Protein AF-A0AAE0AL94-F1 (afdb_monomer)

Sequence (201 aa):
MSSEVGEKRGKQMEAETNSEKRKRGTHVKFLFKGKECGGAEGGVDKIDVEDSSTTDECEVVFQEGLALKHMMTFVNMVKEISKLQVNASGSIMDNLLKCFPELESHGFDIKDVRNRLLDLQTMKKNQDHLQRKLEKVKCEIKMRTHEGTEINAELIDAIEEIKVLEEKKARLISMNEENDSEIAKLKSSDTLSEHIQNVEQ

InterPro domains:
  IPR007930 Protein of unknown function DUF724 [PF05266] (57-201)

Secondary structure (DSSP, 8-state):
----------------------------------------------------SHHHHHHHHHHHHHHHHHHHHHHHHHHHHHH--TTS-HHHHHHHHTTHHHHHHTT---HHHHHHHHHHHHHHHHHHHHHHHHHHHHHHHHHHHHHHHHHHHHHHHHHHHHHHHHHHHHHHHHHHHHHHHHHHHHHHH-THHHHHHTT--

Mean predicted aligned error: 17.21 Å

Foldseek 3Di:
DDDDDDDDDDDDDDDPPDDDDDDDDDPPDPDPDDDDDDDDDDDDDDPPPPPPDPVPVVVVVVVVVVVVVLVVVVVVLLVCLVPDALCDDPVVLVVSVVCVVVSVVVPDDCPVVNVSSVVSVVSNVVVVVVVVVVVVVVVVVVVVVVVVVVVVVVVVVVVVVVVVVVVVVVVVVVVVVVVVVVVVVVVVVVCVVVVVVVVVD

Solvent-accessible surface area (backbone atoms only — not comparable to full-atom values): 12604 Å² total; per-residue (Å²): 135,89,84,85,85,87,84,87,82,79,85,82,80,81,82,83,80,82,82,82,84,79,74,83,82,75,82,81,75,86,74,83,78,82,77,87,77,84,85,82,87,84,84,91,74,88,72,84,72,78,90,73,68,80,75,57,61,59,52,50,54,50,53,51,51,50,52,50,51,53,53,52,51,50,55,51,49,54,52,51,59,73,69,58,55,54,86,54,61,66,68,59,56,56,56,56,60,66,54,47,65,64,43,45,76,73,72,48,88,48,65,69,63,49,50,54,51,52,50,37,53,50,52,30,54,50,50,57,50,50,52,54,52,50,54,51,50,54,51,50,51,54,52,51,53,51,54,51,53,51,54,50,49,54,50,52,53,52,52,54,51,50,51,55,50,51,55,52,50,55,51,53,51,54,54,48,55,50,48,53,52,50,52,51,52,52,61,68,66,51,54,59,60,62,55,55,63,68,72,77,116

Radius of gyration: 51.84 Å; Cα contacts (8 Å, |Δi|>4): 27; chains: 1; bounding box: 132×49×140 Å

Structure (mmCIF, N/CA/C/O backbone):
data_AF-A0AAE0AL94-F1
#
_entry.id   AF-A0AAE0AL94-F1
#
loop_
_atom_site.group_PDB
_atom_site.id
_atom_site.type_symbol
_atom_site.label_atom_id
_atom_site.label_alt_id
_atom_site.label_comp_id
_atom_site.label_asym_id
_atom_site.label_entity_id
_atom_site.label_seq_id
_atom_site.pdbx_PDB_ins_code
_atom_site.Cartn_x
_atom_site.Cartn_y
_atom_site.Cartn_z
_atom_site.occupancy
_atom_site.B_iso_or_equiv
_atom_site.auth_seq_id
_atom_site.auth_comp_id
_atom_site.auth_asym_id
_atom_site.auth_atom_id
_atom_site.pdbx_PDB_model_num
ATOM 1 N N . MET A 1 1 ? 22.524 31.195 51.482 1.00 44.84 1 MET A N 1
ATOM 2 C CA . MET A 1 1 ? 23.001 29.946 50.860 1.00 44.84 1 MET A CA 1
ATOM 3 C C . MET A 1 1 ? 22.872 30.128 49.366 1.00 44.84 1 MET A C 1
ATOM 5 O O . MET A 1 1 ? 21.776 30.374 48.882 1.00 44.84 1 MET A O 1
ATOM 9 N N . SER A 1 2 ? 24.024 30.176 48.711 1.00 43.62 2 SER A N 1
ATOM 10 C CA . SER A 1 2 ? 24.210 30.302 47.268 1.00 43.62 2 SER A CA 1
ATOM 11 C C . SER A 1 2 ? 23.871 28.994 46.543 1.00 43.62 2 SER A C 1
ATOM 13 O O . SER A 1 2 ? 23.813 27.957 47.204 1.00 43.62 2 SER A O 1
ATOM 15 N N . SER A 1 3 ? 23.685 29.097 45.218 1.00 45.09 3 SER A N 1
ATOM 16 C CA . SER A 1 3 ? 23.955 28.112 44.140 1.00 45.09 3 SER A CA 1
ATOM 17 C C . SER A 1 3 ? 22.829 28.168 43.096 1.00 45.09 3 SER A C 1
ATOM 19 O O . SER A 1 3 ? 21.712 27.734 43.346 1.00 45.09 3 SER A O 1
ATOM 21 N N . GLU A 1 4 ? 22.995 28.984 42.053 1.00 41.09 4 GLU A N 1
ATOM 22 C CA . GLU A 1 4 ? 23.532 28.614 40.723 1.00 41.09 4 GLU A CA 1
ATOM 23 C C . GLU A 1 4 ? 22.543 27.802 39.867 1.00 41.09 4 GLU A C 1
ATOM 25 O O . GLU A 1 4 ? 22.513 26.574 39.875 1.00 41.09 4 GLU A O 1
ATOM 30 N N . VAL A 1 5 ? 21.749 28.533 39.076 1.00 41.19 5 VAL A N 1
ATOM 31 C CA . VAL A 1 5 ? 20.980 28.013 37.940 1.00 41.19 5 VAL A CA 1
ATOM 32 C C . VAL A 1 5 ? 21.900 28.016 36.720 1.00 41.19 5 VAL A C 1
ATOM 34 O O . VAL A 1 5 ? 22.237 29.066 36.177 1.00 41.19 5 VAL A O 1
ATOM 37 N N . GLY A 1 6 ? 22.344 26.827 36.315 1.00 38.09 6 GLY A N 1
ATOM 38 C CA . GLY A 1 6 ? 23.128 26.616 35.103 1.00 38.09 6 GLY A CA 1
ATOM 39 C C . GLY A 1 6 ? 22.235 26.554 33.866 1.00 38.09 6 GLY A C 1
ATOM 40 O O . GLY A 1 6 ? 21.688 25.503 33.541 1.00 38.09 6 GLY A O 1
ATOM 41 N N . GLU A 1 7 ? 22.126 27.667 33.147 1.00 37.50 7 GLU A N 1
ATOM 42 C CA . GLU A 1 7 ? 21.507 27.741 31.826 1.00 37.50 7 GLU A CA 1
ATOM 43 C C . GLU A 1 7 ? 22.591 27.585 30.744 1.00 37.50 7 GLU A C 1
ATOM 45 O O . GLU A 1 7 ? 23.474 28.425 30.584 1.00 37.50 7 GLU A O 1
ATOM 50 N N . LYS A 1 8 ? 22.567 26.465 30.010 1.00 50.94 8 LYS A N 1
ATOM 51 C CA . LYS A 1 8 ? 23.412 26.228 28.827 1.00 50.94 8 LYS A CA 1
ATOM 52 C C . LYS A 1 8 ? 22.531 25.927 27.616 1.00 50.94 8 LYS A C 1
ATOM 54 O O . LYS A 1 8 ? 22.138 24.785 27.398 1.00 50.94 8 LYS A O 1
ATOM 59 N N . ARG A 1 9 ? 22.262 26.956 26.812 1.00 42.06 9 ARG A N 1
ATOM 60 C CA . ARG A 1 9 ? 21.798 26.917 25.410 1.00 42.06 9 ARG A CA 1
ATOM 61 C C . ARG A 1 9 ? 22.338 28.200 24.759 1.00 42.06 9 ARG A C 1
ATOM 63 O O . ARG A 1 9 ? 22.284 29.238 25.392 1.00 42.06 9 ARG A O 1
ATOM 70 N N . GLY A 1 10 ? 22.900 28.257 23.562 1.00 35.22 10 GLY A N 1
ATOM 71 C CA . GLY A 1 10 ? 23.293 27.258 22.585 1.00 35.22 10 GLY A CA 1
ATOM 72 C C . GLY A 1 10 ? 24.417 27.868 21.735 1.00 35.22 10 GLY A C 1
ATOM 73 O O . GLY A 1 10 ? 24.542 29.087 21.634 1.00 35.22 10 GLY A O 1
ATOM 74 N N . LYS A 1 11 ? 25.274 27.024 21.161 1.00 41.94 11 LYS A N 1
ATOM 75 C CA . LYS A 1 11 ? 26.282 27.464 20.193 1.00 41.94 11 LYS A CA 1
ATOM 76 C C . LYS A 1 11 ? 25.591 27.684 18.848 1.00 41.94 11 LYS A C 1
ATOM 78 O O . LYS A 1 11 ? 25.062 26.734 18.277 1.00 41.94 11 LYS A O 1
ATOM 83 N N . GLN A 1 12 ? 25.603 28.921 18.358 1.00 38.78 12 GLN A N 1
ATOM 84 C CA . GLN A 1 12 ? 25.376 29.214 16.947 1.00 38.78 12 GLN A CA 1
ATOM 85 C C . GLN A 1 12 ? 26.560 28.643 16.156 1.00 38.78 12 GLN A C 1
ATOM 87 O O . GLN A 1 12 ? 27.712 28.959 16.445 1.00 38.78 12 GLN A O 1
ATOM 92 N N . MET A 1 13 ? 26.276 27.757 15.201 1.00 39.97 13 MET A N 1
ATOM 93 C CA . MET A 1 13 ? 27.214 27.416 14.134 1.00 39.97 13 MET A CA 1
ATOM 94 C C . MET A 1 13 ? 27.032 28.456 13.036 1.00 39.97 13 MET A C 1
ATOM 96 O O . MET A 1 13 ? 25.990 28.498 12.382 1.00 39.97 13 MET A O 1
ATOM 100 N N . GLU A 1 14 ? 28.033 29.313 12.877 1.00 39.81 14 GLU A N 1
ATOM 101 C CA . GLU A 1 14 ? 28.154 30.187 11.720 1.00 39.81 14 GLU A CA 1
ATOM 102 C C . GLU A 1 14 ? 28.483 29.337 10.489 1.00 39.81 14 GLU A C 1
ATOM 104 O O . GLU A 1 14 ? 29.379 28.492 10.500 1.00 39.81 14 GLU A O 1
ATOM 109 N N . ALA A 1 15 ? 27.693 29.534 9.438 1.00 36.50 15 ALA A N 1
ATOM 110 C CA . ALA A 1 15 ? 27.903 28.935 8.137 1.00 36.50 15 ALA A CA 1
ATOM 111 C C . ALA A 1 15 ? 29.029 29.689 7.417 1.00 36.50 15 ALA A C 1
ATOM 113 O O . ALA A 1 15 ? 28.847 30.822 6.974 1.00 36.50 15 ALA A O 1
ATOM 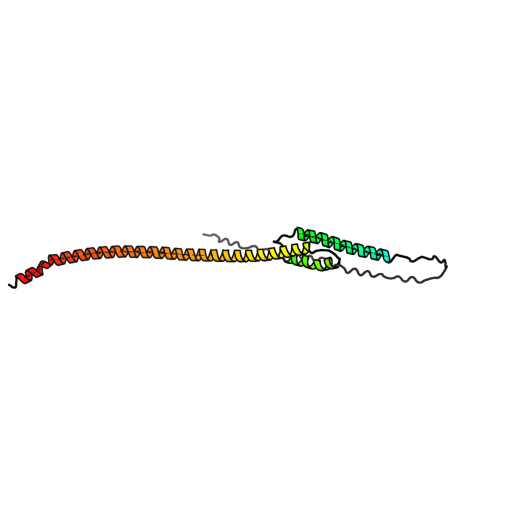114 N N . GLU A 1 16 ? 30.186 29.049 7.268 1.00 38.38 16 GLU A N 1
ATOM 115 C CA . GLU A 1 16 ? 31.233 29.504 6.357 1.00 38.38 16 GLU A CA 1
ATOM 116 C C . GLU A 1 16 ? 30.771 29.298 4.906 1.00 38.38 16 GLU A C 1
ATOM 118 O O . GLU A 1 16 ? 30.867 28.212 4.332 1.00 38.38 16 GLU A O 1
ATOM 123 N N . THR A 1 17 ? 30.256 30.353 4.275 1.00 38.78 17 THR A N 1
ATOM 124 C CA . THR A 1 17 ? 30.071 30.382 2.820 1.00 38.78 17 THR A CA 1
ATOM 125 C C . THR A 1 17 ? 31.408 30.691 2.152 1.00 38.78 17 THR A C 1
ATOM 127 O O . THR A 1 17 ? 31.768 31.851 1.943 1.00 38.78 17 THR A O 1
ATOM 130 N N . ASN A 1 18 ? 32.153 29.640 1.813 1.00 35.22 18 ASN A N 1
ATOM 131 C CA . ASN A 1 18 ? 33.342 29.728 0.974 1.00 35.22 18 ASN A CA 1
ATOM 132 C C . ASN A 1 18 ? 32.930 30.073 -0.470 1.00 35.22 18 ASN A C 1
ATOM 134 O O . ASN A 1 18 ? 32.283 29.288 -1.164 1.00 35.22 18 ASN A O 1
ATOM 138 N N . SER A 1 19 ? 33.279 31.281 -0.910 1.00 41.91 19 SER A N 1
ATOM 139 C CA . SER A 1 19 ? 32.993 31.796 -2.249 1.00 41.91 19 SER A CA 1
ATOM 140 C C . SER A 1 19 ? 34.203 31.619 -3.167 1.00 41.91 19 SER A C 1
ATOM 142 O O . SER A 1 19 ? 34.900 32.571 -3.512 1.00 41.91 19 SER A O 1
ATOM 144 N N . GLU A 1 20 ? 34.449 30.390 -3.622 1.00 37.94 20 GLU A N 1
ATOM 145 C CA . GLU A 1 20 ? 35.508 30.133 -4.599 1.00 37.94 20 GLU A CA 1
ATOM 146 C C . GLU A 1 20 ? 34.999 30.343 -6.037 1.00 37.94 20 GLU A C 1
ATOM 148 O O . GLU A 1 20 ? 34.511 29.446 -6.724 1.00 37.94 20 GLU A O 1
ATOM 153 N N . LYS A 1 21 ? 35.114 31.589 -6.510 1.00 44.66 21 LYS A N 1
ATOM 154 C CA . LYS A 1 21 ? 34.888 31.966 -7.912 1.00 44.66 21 LYS A CA 1
ATOM 155 C C . LYS A 1 21 ? 36.016 31.412 -8.790 1.00 44.66 21 LYS A C 1
ATOM 157 O O . LYS A 1 21 ? 37.071 32.035 -8.912 1.00 44.66 21 LYS A O 1
ATOM 162 N N . ARG A 1 22 ? 35.780 30.299 -9.493 1.00 38.69 22 ARG A N 1
ATOM 163 C CA . ARG A 1 22 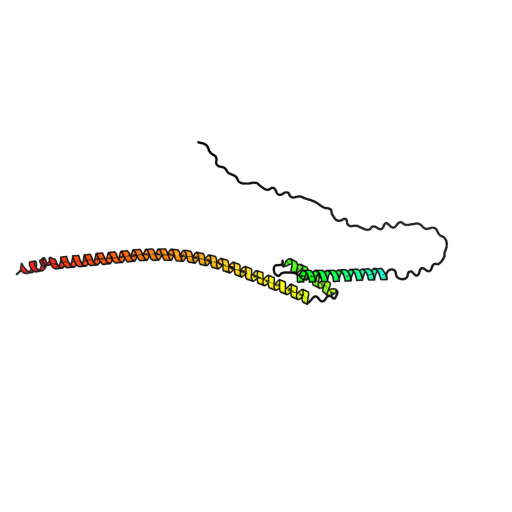? 36.662 29.831 -10.579 1.00 38.69 22 ARG A CA 1
ATOM 164 C C . ARG A 1 22 ? 36.069 30.095 -11.964 1.00 38.69 22 ARG A C 1
ATOM 166 O O . ARG A 1 22 ? 35.195 29.399 -12.452 1.00 38.69 22 ARG A O 1
ATOM 173 N N . LYS A 1 23 ? 36.607 31.178 -12.533 1.00 46.69 23 LYS A N 1
ATOM 174 C CA . LYS A 1 23 ? 37.031 31.417 -13.923 1.00 46.69 23 LYS A CA 1
ATOM 175 C C . LYS A 1 23 ? 36.108 30.934 -15.054 1.00 46.69 23 LYS A C 1
ATOM 177 O O . LYS A 1 23 ? 36.060 29.767 -15.415 1.00 46.69 23 LYS A O 1
ATOM 182 N N . ARG A 1 24 ? 35.500 31.945 -15.686 1.00 41.81 24 ARG A N 1
ATOM 183 C CA . ARG A 1 24 ? 34.929 31.956 -17.039 1.00 41.81 24 ARG A CA 1
ATOM 184 C C . ARG A 1 24 ? 35.861 31.235 -18.020 1.00 41.81 24 ARG A C 1
ATOM 186 O O . ARG A 1 24 ? 37.005 31.653 -18.183 1.00 41.81 24 ARG A O 1
ATOM 193 N N . GLY A 1 25 ? 35.354 30.191 -18.670 1.00 35.78 25 GLY A N 1
ATOM 194 C CA . GLY A 1 25 ? 35.993 29.584 -19.831 1.00 35.78 25 GLY A CA 1
ATOM 195 C C . GLY A 1 25 ? 36.057 30.605 -20.960 1.00 35.78 25 GLY A C 1
ATOM 196 O O . GLY A 1 25 ? 35.034 31.102 -21.429 1.00 35.78 25 GLY A O 1
ATOM 197 N N . THR A 1 26 ? 37.277 30.968 -21.327 1.00 39.94 26 THR A N 1
ATOM 198 C CA . THR A 1 26 ? 37.604 31.874 -22.420 1.00 39.94 26 THR A CA 1
ATOM 199 C C . THR A 1 26 ? 37.044 31.324 -23.728 1.00 39.94 26 THR A C 1
ATOM 201 O O . THR A 1 26 ? 37.363 30.208 -24.128 1.00 39.94 26 THR A O 1
ATOM 204 N N . HIS A 1 27 ? 36.237 32.129 -24.414 1.00 38.00 27 HIS A N 1
ATOM 205 C CA . HIS A 1 27 ? 35.888 31.914 -25.812 1.00 38.00 27 HIS A CA 1
ATOM 206 C C . HIS A 1 27 ? 37.189 32.031 -26.618 1.00 38.00 27 HIS A C 1
ATOM 208 O O . HIS A 1 27 ? 37.687 33.137 -26.839 1.00 38.00 27 HIS A O 1
ATOM 214 N N . VAL A 1 28 ? 37.789 30.906 -27.007 1.00 38.97 28 VAL A N 1
ATOM 215 C CA . VAL A 1 28 ? 38.958 30.917 -27.891 1.00 38.97 28 VAL A CA 1
ATOM 216 C C . VAL A 1 28 ? 38.451 31.260 -29.289 1.00 38.97 28 VAL A C 1
ATOM 218 O O . VAL A 1 28 ? 38.037 30.399 -30.057 1.00 38.97 28 VAL A O 1
ATOM 221 N N . LYS A 1 29 ? 38.405 32.559 -29.598 1.00 42.84 29 LYS A N 1
ATOM 222 C CA . LYS A 1 29 ? 38.322 33.035 -30.978 1.00 42.84 29 LYS A CA 1
ATOM 223 C C . LYS A 1 29 ? 39.675 32.751 -31.621 1.00 42.84 29 LYS A C 1
ATOM 225 O O . LYS A 1 29 ? 40.644 33.453 -31.342 1.00 42.84 29 LYS A O 1
ATOM 230 N N . PHE A 1 30 ? 39.738 31.730 -32.467 1.00 40.03 30 PHE A N 1
ATOM 231 C CA . PHE A 1 30 ? 40.847 31.572 -33.398 1.00 40.03 30 PHE A CA 1
ATOM 232 C C . PHE A 1 30 ? 40.758 32.701 -34.429 1.00 40.03 30 PHE A C 1
ATOM 234 O O . PHE A 1 30 ? 39.978 32.644 -35.374 1.00 40.03 30 PHE A O 1
ATOM 241 N N . LEU A 1 31 ? 41.507 33.777 -34.190 1.00 42.38 31 LEU A N 1
ATOM 242 C CA . LEU A 1 31 ? 41.713 34.850 -35.152 1.00 42.38 31 LEU A CA 1
ATOM 243 C C . LEU A 1 31 ? 42.979 34.502 -35.944 1.00 42.38 31 LEU A C 1
ATOM 245 O O . LEU A 1 31 ? 44.091 34.784 -35.496 1.00 42.38 31 LEU A O 1
ATOM 249 N N . PHE A 1 32 ? 42.830 33.850 -37.098 1.00 39.56 32 PHE A N 1
ATOM 250 C CA . PHE A 1 32 ? 43.944 33.708 -38.033 1.00 39.56 32 PHE A CA 1
ATOM 251 C C . PHE A 1 32 ? 44.263 35.089 -38.607 1.00 39.56 32 PHE A C 1
ATOM 253 O O . PHE A 1 32 ? 43.503 35.658 -39.388 1.00 39.56 32 PHE A O 1
ATOM 260 N N . LYS A 1 33 ? 45.382 35.663 -38.163 1.00 42.59 33 LYS A N 1
ATOM 261 C CA . LYS A 1 33 ? 45.924 36.908 -38.701 1.00 42.59 33 LYS A CA 1
ATOM 262 C C . LYS A 1 33 ? 46.665 36.550 -39.990 1.00 42.59 33 LYS A C 1
ATOM 264 O O . LYS A 1 33 ? 47.802 36.091 -39.937 1.00 42.59 33 LYS A O 1
ATOM 269 N N . GLY A 1 34 ? 45.989 36.702 -41.128 1.00 39.44 34 GLY A N 1
ATOM 270 C CA . GLY A 1 34 ? 46.613 36.601 -42.444 1.00 39.44 34 GLY A CA 1
ATOM 271 C C . GLY A 1 34 ? 47.738 37.627 -42.551 1.00 39.44 34 GLY A C 1
ATOM 272 O O . GLY A 1 34 ? 47.516 38.823 -42.361 1.00 39.44 34 GLY A O 1
ATOM 273 N N . LYS A 1 35 ? 48.960 37.148 -42.775 1.00 45.56 35 LYS A N 1
ATOM 274 C CA . LYS A 1 35 ? 50.111 37.978 -43.116 1.00 45.56 35 LYS A CA 1
ATOM 275 C C . LYS A 1 35 ? 50.143 38.067 -44.636 1.00 45.56 35 LYS A C 1
ATOM 277 O O . LYS A 1 35 ? 50.426 37.073 -45.295 1.00 45.56 35 LYS A O 1
ATOM 282 N N . GLU A 1 36 ? 49.811 39.233 -45.174 1.00 44.09 36 GLU A N 1
ATOM 283 C CA . GLU A 1 36 ? 50.021 39.531 -46.588 1.00 44.09 36 GLU A CA 1
ATOM 284 C C . GLU A 1 36 ? 51.531 39.588 -46.849 1.00 44.09 36 GLU A C 1
ATOM 286 O O . GLU A 1 36 ? 52.245 40.427 -46.295 1.00 44.09 36 GLU A O 1
ATOM 291 N N . CYS A 1 37 ? 52.027 38.655 -47.660 1.00 39.72 37 CYS A N 1
ATOM 292 C CA . CYS A 1 37 ? 53.367 38.711 -48.226 1.00 39.72 37 CYS A CA 1
ATOM 293 C C . CYS A 1 37 ? 53.234 39.258 -49.649 1.00 39.72 37 CYS A C 1
ATOM 295 O O . CYS A 1 37 ? 52.699 38.584 -50.527 1.00 39.72 37 CYS A O 1
ATOM 297 N N . GLY A 1 38 ? 53.685 40.499 -49.846 1.00 36.72 38 GLY A N 1
ATOM 298 C CA . GLY A 1 38 ? 53.813 41.119 -51.162 1.00 36.72 38 GLY A CA 1
ATOM 299 C C . GLY A 1 38 ? 54.788 40.338 -52.043 1.00 36.72 38 GLY A C 1
ATOM 300 O O . GLY A 1 38 ? 55.827 39.877 -51.571 1.00 36.72 38 GLY A O 1
ATOM 301 N N . GLY A 1 39 ? 54.405 40.161 -53.306 1.00 45.28 39 GLY A N 1
ATOM 302 C CA . GLY A 1 39 ? 55.136 39.368 -54.284 1.00 45.28 39 GLY A CA 1
ATOM 303 C C . GLY A 1 39 ? 56.414 40.022 -54.805 1.00 45.28 39 GLY A C 1
ATOM 304 O O . GLY A 1 39 ? 56.588 41.238 -54.755 1.00 45.28 39 GLY A O 1
ATOM 305 N N . ALA A 1 40 ? 57.271 39.179 -55.376 1.00 41.25 40 ALA A N 1
ATOM 306 C CA . ALA A 1 40 ? 58.164 39.537 -56.466 1.00 41.25 40 ALA A CA 1
ATOM 307 C C . ALA A 1 40 ? 58.358 38.304 -57.364 1.00 41.25 40 ALA A C 1
ATOM 309 O O . ALA A 1 40 ? 58.436 37.173 -56.888 1.00 41.25 40 ALA A O 1
ATOM 310 N N . GLU A 1 41 ? 58.339 38.575 -58.662 1.00 46.75 41 GLU A N 1
ATOM 311 C CA . GLU A 1 41 ? 58.241 37.671 -59.803 1.00 46.75 41 GLU A CA 1
ATOM 312 C C . GLU A 1 41 ? 59.461 36.756 -60.001 1.00 46.75 41 GLU A C 1
ATOM 314 O O . GLU A 1 41 ? 60.591 37.142 -59.706 1.00 46.75 41 GLU A O 1
ATOM 319 N N . GLY A 1 42 ? 59.239 35.600 -60.641 1.00 44.56 42 GLY A N 1
ATOM 320 C CA . GLY A 1 42 ? 60.271 34.954 -61.456 1.00 44.56 42 GLY A CA 1
ATOM 321 C C . GLY A 1 42 ? 60.230 33.426 -61.487 1.00 44.56 42 GLY A C 1
ATOM 322 O O . GLY A 1 42 ? 60.512 32.782 -60.485 1.00 44.56 42 GLY A O 1
ATOM 323 N N . GLY A 1 43 ? 59.989 32.865 -62.678 1.00 39.34 43 GLY A N 1
ATOM 324 C CA . GLY A 1 43 ? 60.325 31.477 -63.025 1.00 39.34 43 GLY A CA 1
ATOM 325 C C . GLY A 1 43 ? 59.135 30.522 -63.076 1.00 39.34 43 GLY A C 1
ATOM 326 O O . GLY A 1 43 ? 58.719 29.977 -62.062 1.00 39.34 43 GLY A O 1
ATOM 327 N N . VAL A 1 44 ? 58.602 30.305 -64.280 1.00 52.25 44 VAL A N 1
ATOM 328 C CA . VAL A 1 44 ? 57.586 29.283 -64.558 1.00 52.25 44 VAL A CA 1
ATOM 329 C C . VAL A 1 44 ? 58.302 27.953 -64.772 1.00 52.25 44 VAL A C 1
ATOM 331 O O . VAL A 1 44 ? 58.811 27.709 -65.859 1.00 52.25 44 VAL A O 1
ATOM 334 N N . ASP A 1 45 ? 58.301 27.095 -63.758 1.00 50.00 45 ASP A N 1
ATOM 335 C CA . ASP A 1 45 ? 58.278 25.653 -63.978 1.00 50.00 45 ASP A CA 1
ATOM 336 C C . ASP A 1 45 ? 56.890 25.177 -63.558 1.00 50.00 45 ASP A C 1
ATOM 338 O O . ASP A 1 45 ? 56.495 25.267 -62.394 1.00 50.00 45 ASP A O 1
ATOM 342 N N . LYS A 1 46 ? 56.105 24.750 -64.552 1.00 53.06 46 LYS A N 1
ATOM 343 C CA . LYS A 1 46 ? 54.803 24.123 -64.334 1.00 53.06 46 LYS A CA 1
ATOM 344 C C . LYS A 1 46 ? 55.043 22.772 -63.675 1.00 53.06 46 LYS A C 1
ATOM 346 O O . LYS A 1 46 ? 55.317 21.785 -64.349 1.00 53.06 46 LYS A O 1
ATOM 351 N N . ILE A 1 47 ? 54.946 22.746 -62.356 1.00 50.91 47 ILE A N 1
ATOM 352 C CA . ILE A 1 47 ? 54.571 21.535 -61.647 1.00 50.91 47 ILE A CA 1
ATOM 353 C C . ILE A 1 47 ? 53.050 21.528 -61.699 1.00 50.91 47 ILE A C 1
ATOM 355 O O . ILE A 1 47 ? 52.406 22.348 -61.044 1.00 50.91 47 ILE A O 1
ATOM 359 N N . ASP A 1 48 ? 52.486 20.644 -62.516 1.00 47.53 48 ASP A N 1
ATOM 360 C CA . ASP A 1 48 ? 51.088 20.263 -62.379 1.00 47.53 48 ASP A CA 1
ATOM 361 C C . ASP A 1 48 ? 50.965 19.558 -61.021 1.00 47.53 48 ASP A C 1
ATOM 363 O O . ASP A 1 48 ? 51.167 18.352 -60.890 1.00 47.53 48 ASP A O 1
ATOM 367 N N . VAL A 1 49 ? 50.728 20.343 -59.968 1.00 51.78 49 VAL A N 1
ATOM 368 C CA . VAL A 1 49 ? 50.180 19.812 -58.727 1.00 51.78 49 VAL A CA 1
ATOM 369 C C . VAL A 1 49 ? 48.744 19.477 -59.078 1.00 51.78 49 VAL A C 1
ATOM 371 O O . VAL A 1 49 ? 47.900 20.366 -59.187 1.00 51.78 49 VAL A O 1
ATOM 374 N N . GLU A 1 50 ? 48.482 18.196 -59.324 1.00 51.47 50 GLU A N 1
ATOM 375 C CA . GLU A 1 50 ? 47.135 17.674 -59.174 1.00 51.47 50 GLU A CA 1
ATOM 376 C C . GLU A 1 50 ? 46.691 18.003 -57.748 1.00 51.47 50 GLU A C 1
ATOM 378 O O . GLU A 1 50 ? 47.051 17.321 -56.789 1.00 51.47 50 GLU A O 1
ATOM 383 N N . ASP A 1 51 ? 45.936 19.088 -57.603 1.00 52.81 51 ASP A N 1
ATOM 384 C CA . ASP A 1 51 ? 45.195 19.410 -56.390 1.00 52.81 51 ASP A CA 1
ATOM 385 C C . ASP A 1 51 ? 43.974 18.479 -56.356 1.00 52.81 51 ASP A C 1
ATOM 387 O O . ASP A 1 51 ? 42.828 18.850 -56.602 1.00 52.81 51 ASP A O 1
ATOM 391 N N . SER A 1 52 ? 44.271 17.193 -56.198 1.00 56.28 52 SER A N 1
ATOM 392 C CA . SER A 1 52 ? 43.321 16.101 -56.131 1.00 56.28 52 SER A CA 1
ATOM 393 C C . SER A 1 52 ? 43.349 15.572 -54.701 1.00 56.28 52 SER A C 1
ATOM 395 O O . SER A 1 52 ? 44.353 15.014 -54.261 1.00 56.28 52 SER A O 1
ATOM 397 N N . SER A 1 53 ? 42.221 15.738 -53.997 1.00 56.31 53 SER A N 1
ATOM 398 C CA . SER A 1 53 ? 41.728 14.894 -52.886 1.00 56.31 53 SER A CA 1
ATOM 399 C C . SER A 1 53 ? 41.911 15.270 -51.402 1.00 56.31 53 SER A C 1
ATOM 401 O O . SER A 1 53 ? 41.561 14.452 -50.560 1.00 56.31 53 SER A O 1
ATOM 403 N N . THR A 1 54 ? 42.300 16.483 -50.990 1.00 51.91 54 THR A N 1
ATOM 404 C CA . THR A 1 54 ? 42.385 16.757 -49.524 1.00 51.91 54 THR A CA 1
ATOM 405 C C . THR A 1 54 ? 41.073 17.182 -48.841 1.00 51.91 54 THR A C 1
ATOM 407 O O . THR A 1 54 ? 41.010 17.226 -47.612 1.00 51.91 54 THR A O 1
ATOM 410 N N . THR A 1 55 ? 39.997 17.456 -49.587 1.00 54.88 55 THR A N 1
ATOM 411 C CA . THR A 1 55 ? 38.693 17.842 -49.003 1.00 54.88 55 THR A CA 1
ATOM 412 C C . THR A 1 55 ? 37.806 16.660 -48.613 1.00 54.88 55 THR A C 1
ATOM 414 O O . THR A 1 55 ? 36.912 16.835 -47.793 1.00 54.88 55 THR A O 1
ATOM 417 N N . ASP A 1 56 ? 38.052 15.472 -49.169 1.00 61.44 56 ASP A N 1
ATOM 418 C CA . ASP A 1 56 ? 37.184 14.295 -49.009 1.00 61.44 56 ASP A CA 1
ATOM 419 C C . ASP A 1 56 ? 37.541 13.490 -47.743 1.00 61.44 56 ASP A C 1
ATOM 421 O O . ASP A 1 56 ? 36.683 13.139 -46.935 1.00 61.44 56 ASP A O 1
ATOM 425 N N . GLU A 1 57 ? 38.837 13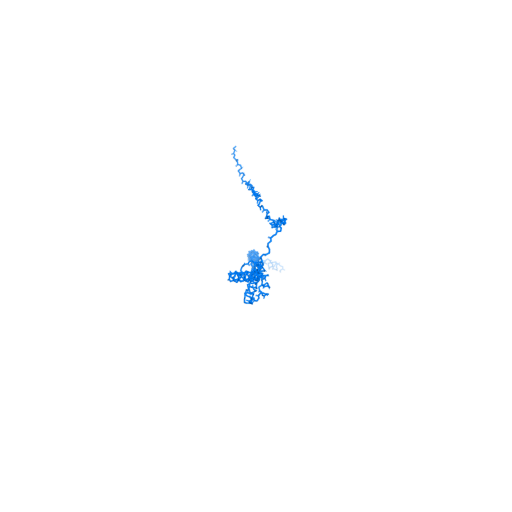.308 -47.471 1.00 66.81 57 GLU A N 1
ATOM 426 C CA . GLU A 1 57 ? 39.306 12.547 -46.304 1.00 66.81 57 GLU A CA 1
ATOM 427 C C . GLU A 1 57 ? 38.932 13.210 -44.965 1.00 66.81 57 GLU A C 1
ATOM 429 O O . GLU A 1 57 ? 38.574 12.528 -44.003 1.00 66.81 57 GLU A O 1
ATOM 434 N N . CYS A 1 58 ? 38.959 14.547 -44.886 1.00 76.62 58 CYS A N 1
ATOM 435 C CA . CYS A 1 58 ? 38.584 15.271 -43.665 1.00 76.62 58 CYS A CA 1
ATOM 436 C C . CYS A 1 58 ? 37.086 15.164 -43.342 1.00 76.62 58 CYS A C 1
ATOM 438 O O . CYS A 1 58 ? 36.712 15.141 -42.166 1.00 76.62 58 CYS A O 1
ATOM 440 N N . GLU A 1 59 ? 36.227 15.101 -44.362 1.00 87.12 59 GLU A N 1
ATOM 441 C CA . GLU A 1 59 ? 34.783 14.949 -44.182 1.00 87.12 59 GLU A CA 1
ATOM 442 C C . GLU A 1 59 ? 34.433 13.535 -43.709 1.00 87.12 59 GLU A C 1
ATOM 444 O O . GLU A 1 59 ? 33.661 13.379 -42.759 1.00 87.12 59 GLU A O 1
ATOM 449 N N . VAL A 1 60 ? 35.081 12.514 -44.276 1.00 86.69 60 VAL A N 1
ATOM 450 C CA . VAL A 1 60 ? 34.933 11.120 -43.836 1.00 86.69 60 VAL A CA 1
ATOM 451 C C . VAL A 1 60 ? 35.331 10.961 -42.367 1.00 86.69 60 VAL A C 1
ATOM 453 O O . VAL A 1 60 ? 34.533 10.465 -41.571 1.00 86.69 60 VAL A O 1
ATOM 456 N N . VAL A 1 61 ? 36.502 11.469 -41.964 1.00 89.88 61 VAL A N 1
ATOM 457 C CA . VAL A 1 61 ? 36.965 11.404 -40.562 1.00 89.88 61 VAL A CA 1
ATOM 458 C C . VAL A 1 61 ? 35.995 12.115 -39.610 1.00 89.88 61 VAL A C 1
ATOM 460 O O . VAL A 1 61 ? 35.757 11.655 -38.488 1.00 89.88 61 VAL A O 1
ATOM 463 N N . PHE A 1 62 ? 35.395 13.228 -40.038 1.00 91.81 62 PHE A N 1
ATOM 464 C CA . PHE A 1 62 ? 34.390 13.929 -39.241 1.00 91.81 62 PHE A CA 1
ATOM 465 C C . PHE A 1 62 ? 33.110 13.099 -39.060 1.00 91.81 62 PHE A C 1
ATOM 467 O O . PHE A 1 62 ? 32.611 12.982 -37.936 1.00 91.81 62 PHE A O 1
ATOM 474 N N . GLN A 1 63 ? 32.598 12.487 -40.132 1.00 91.75 63 GLN A N 1
ATOM 475 C CA . GLN A 1 63 ? 31.410 11.629 -40.071 1.00 91.75 63 GLN A CA 1
ATOM 476 C C . GLN A 1 63 ? 31.650 10.372 -39.227 1.00 91.75 63 GLN A C 1
ATOM 478 O O . GLN A 1 63 ? 30.801 10.001 -38.414 1.00 91.75 63 GLN A O 1
ATOM 483 N N . GLU A 1 64 ? 32.828 9.756 -39.340 1.00 93.25 64 GLU A N 1
ATOM 484 C CA . GLU A 1 64 ? 33.241 8.641 -38.482 1.00 93.25 64 GLU A CA 1
ATOM 485 C C . GLU A 1 64 ? 33.275 9.047 -37.004 1.00 93.25 64 GLU A C 1
ATOM 487 O O . GLU A 1 64 ? 32.755 8.335 -36.139 1.00 93.25 64 GLU A O 1
ATOM 492 N N . GLY A 1 65 ? 33.824 10.228 -36.705 1.00 94.94 65 GLY A N 1
ATOM 493 C CA . GLY A 1 65 ? 33.836 10.786 -35.356 1.00 94.94 65 GLY A CA 1
ATOM 494 C C . GLY A 1 65 ? 32.428 11.002 -34.791 1.00 94.94 65 GLY A C 1
ATOM 495 O O . GLY A 1 65 ? 32.167 10.681 -33.625 1.00 94.94 65 GLY A O 1
ATOM 496 N N . LEU A 1 66 ? 31.497 11.495 -35.614 1.00 93.38 66 LEU A N 1
ATOM 497 C CA . LEU A 1 66 ? 30.090 11.620 -35.234 1.00 93.38 66 LEU A CA 1
ATOM 498 C C . LEU A 1 66 ? 29.455 10.252 -34.973 1.00 93.38 66 LEU A C 1
ATOM 500 O O . LEU A 1 66 ? 28.857 10.056 -33.912 1.00 93.38 66 LEU A O 1
ATOM 504 N N . ALA A 1 67 ? 29.627 9.285 -35.874 1.00 94.25 67 ALA A N 1
ATOM 505 C CA . ALA A 1 67 ? 29.105 7.934 -35.694 1.00 94.25 67 ALA A CA 1
ATOM 506 C C . ALA A 1 67 ? 29.604 7.311 -34.379 1.00 94.25 67 ALA A C 1
ATOM 508 O O . ALA A 1 67 ? 28.802 6.817 -33.580 1.00 94.25 67 ALA A O 1
ATOM 509 N N . LEU A 1 68 ? 30.905 7.429 -34.088 1.00 96.31 68 LEU A N 1
ATOM 510 C CA . LEU A 1 68 ? 31.504 6.939 -32.846 1.00 96.31 68 LEU A CA 1
ATOM 511 C C . LEU A 1 68 ? 30.899 7.615 -31.604 1.00 96.31 68 LEU A C 1
ATOM 513 O O . LEU A 1 68 ? 30.601 6.942 -30.612 1.00 96.31 68 LEU A O 1
ATOM 517 N N . LYS A 1 69 ? 30.658 8.931 -31.653 1.00 94.75 69 LYS A N 1
ATOM 518 C CA . LYS A 1 69 ? 29.981 9.673 -30.576 1.00 94.75 69 LYS A CA 1
ATOM 519 C C . LYS A 1 69 ? 28.574 9.122 -30.311 1.00 94.75 69 LYS A C 1
ATOM 521 O O . LYS A 1 69 ? 28.208 8.937 -29.144 1.00 94.75 69 LYS A O 1
ATOM 526 N N . HIS A 1 70 ? 27.783 8.857 -31.351 1.00 95.44 70 HIS A N 1
ATOM 527 C CA . HIS A 1 70 ? 26.429 8.315 -31.184 1.00 95.44 70 HIS A CA 1
ATOM 528 C C . HIS A 1 70 ? 26.452 6.877 -30.660 1.00 95.44 70 HIS A C 1
ATOM 530 O O . HIS A 1 70 ? 25.716 6.566 -29.723 1.00 95.44 70 HIS A O 1
ATOM 536 N N . MET A 1 71 ? 27.362 6.034 -31.162 1.00 96.25 71 MET A N 1
ATOM 537 C CA . MET A 1 71 ? 27.562 4.675 -30.646 1.00 96.25 71 MET A CA 1
ATOM 538 C C . MET A 1 71 ? 27.910 4.684 -29.155 1.00 96.25 71 MET A C 1
ATOM 540 O O . MET A 1 71 ? 27.289 3.971 -28.366 1.00 96.25 71 MET A O 1
ATOM 544 N N . MET A 1 72 ? 28.855 5.533 -28.741 1.00 95.19 72 MET A N 1
ATOM 545 C CA . MET A 1 72 ? 29.251 5.642 -27.336 1.00 95.19 72 MET A CA 1
ATOM 546 C C . MET A 1 72 ? 28.105 6.163 -26.459 1.00 95.19 72 MET A C 1
ATOM 548 O O . MET A 1 72 ? 27.886 5.661 -25.355 1.00 95.19 72 MET A O 1
ATOM 552 N N . THR A 1 73 ? 27.341 7.140 -26.956 1.00 94.38 73 THR A N 1
ATOM 553 C CA . THR A 1 73 ? 26.135 7.645 -26.282 1.00 94.38 73 THR A CA 1
ATOM 554 C C . THR A 1 73 ? 25.115 6.528 -26.065 1.00 94.38 73 THR A C 1
ATOM 556 O O . THR A 1 73 ? 24.631 6.360 -24.945 1.00 94.38 73 THR A O 1
ATOM 559 N N . PHE A 1 74 ? 24.830 5.725 -27.094 1.00 95.44 74 PHE A N 1
ATOM 560 C CA . PHE A 1 74 ? 23.909 4.593 -26.995 1.00 95.44 74 PHE A CA 1
ATOM 561 C C . PHE A 1 74 ? 24.389 3.548 -25.979 1.00 95.44 74 PHE A C 1
ATOM 563 O O . PHE A 1 74 ? 23.637 3.192 -25.072 1.00 95.44 74 PHE A O 1
ATOM 570 N N . VAL A 1 75 ? 25.651 3.109 -26.056 1.00 95.62 75 VAL A N 1
ATOM 571 C CA . VAL A 1 75 ? 26.220 2.117 -25.121 1.00 95.62 75 VAL A CA 1
ATOM 572 C C . VAL A 1 75 ? 26.132 2.600 -23.673 1.00 95.62 75 VAL A C 1
ATOM 574 O O . VAL A 1 75 ? 25.712 1.849 -22.788 1.00 95.62 75 VAL A O 1
ATOM 577 N N . ASN A 1 76 ? 26.491 3.860 -23.420 1.00 93.88 76 ASN A N 1
ATOM 578 C CA . ASN A 1 76 ? 26.392 4.443 -22.086 1.00 93.88 76 ASN A CA 1
ATOM 579 C C . ASN A 1 76 ? 24.941 4.491 -21.604 1.00 93.88 76 ASN A C 1
ATOM 581 O O . ASN A 1 76 ? 24.658 4.098 -20.478 1.00 93.88 76 ASN A O 1
ATOM 585 N N . MET A 1 77 ? 24.008 4.902 -22.457 1.00 94.56 77 MET A N 1
ATOM 586 C CA . MET A 1 77 ? 22.593 4.991 -22.109 1.00 94.56 77 MET A CA 1
ATOM 587 C C . MET A 1 77 ? 21.973 3.631 -21.788 1.00 94.56 77 MET A C 1
ATOM 589 O O . MET A 1 77 ? 21.289 3.495 -20.775 1.00 94.56 77 MET A O 1
ATOM 593 N N . VAL A 1 78 ? 22.245 2.610 -22.604 1.00 95.62 78 VAL A N 1
ATOM 594 C CA . VAL A 1 78 ? 21.796 1.235 -22.342 1.00 95.62 78 VAL A CA 1
ATOM 595 C C . VAL A 1 78 ? 22.341 0.749 -21.002 1.00 95.62 78 VAL A C 1
ATOM 597 O O . VAL A 1 78 ? 21.600 0.187 -20.195 1.00 95.62 78 VAL A O 1
ATOM 600 N N . LYS A 1 79 ? 23.620 1.017 -20.721 1.00 95.56 79 LYS A N 1
ATOM 601 C CA . LYS A 1 79 ? 24.257 0.669 -19.447 1.00 95.56 79 LYS A CA 1
ATOM 602 C C . LYS A 1 79 ? 23.597 1.378 -18.264 1.00 95.56 79 LYS A C 1
ATOM 604 O O . LYS A 1 79 ? 23.303 0.714 -17.270 1.00 95.56 79 LYS A O 1
ATOM 609 N N . GLU A 1 80 ? 23.336 2.677 -18.361 1.00 94.38 80 GLU A N 1
ATOM 610 C CA . GLU A 1 80 ? 22.630 3.434 -17.321 1.00 94.38 80 GLU A CA 1
ATOM 611 C C . GLU A 1 80 ? 21.219 2.877 -17.081 1.00 94.38 80 GLU A C 1
ATOM 613 O O . GLU A 1 80 ? 20.870 2.551 -15.947 1.00 94.38 80 GLU A O 1
ATOM 618 N N . ILE A 1 81 ? 20.432 2.657 -18.140 1.00 95.62 81 ILE A N 1
ATOM 619 C CA . ILE A 1 81 ? 19.065 2.116 -18.037 1.00 95.62 81 ILE A CA 1
ATOM 620 C C . ILE A 1 81 ? 19.068 0.695 -17.460 1.00 95.62 81 ILE A C 1
ATOM 622 O O . ILE A 1 81 ? 18.204 0.361 -16.649 1.00 95.62 81 ILE A O 1
ATOM 626 N N . SER A 1 82 ? 20.060 -0.132 -17.802 1.00 94.44 82 SER A N 1
ATOM 627 C CA . SER A 1 82 ? 20.180 -1.503 -17.284 1.00 94.44 82 SER A CA 1
ATOM 628 C C . SER A 1 82 ? 20.382 -1.560 -15.766 1.00 94.44 82 SER A C 1
ATOM 630 O O . SER A 1 82 ? 19.950 -2.509 -15.112 1.00 94.44 82 SER A O 1
ATOM 632 N N . LYS A 1 83 ? 21.018 -0.528 -15.202 1.00 94.69 83 LYS A N 1
ATOM 633 C CA . LYS A 1 83 ? 21.306 -0.399 -13.769 1.00 94.69 83 LYS A CA 1
ATOM 634 C C . LYS A 1 83 ? 20.248 0.410 -13.026 1.00 94.69 83 LYS A C 1
ATOM 636 O O . LYS A 1 83 ? 20.293 0.486 -11.798 1.00 94.69 83 LYS A O 1
ATOM 641 N N . LEU A 1 84 ? 19.322 1.030 -13.753 1.00 95.25 84 LEU A N 1
ATOM 642 C CA . LEU A 1 84 ? 18.340 1.927 -13.179 1.00 95.25 84 LEU A CA 1
ATOM 643 C C . LEU A 1 84 ? 17.329 1.140 -12.343 1.00 95.25 84 LEU A C 1
ATOM 645 O O . LEU A 1 84 ? 16.704 0.181 -12.802 1.00 95.25 84 LEU A O 1
ATOM 649 N N . GLN A 1 85 ? 17.177 1.557 -11.091 1.00 93.81 85 GLN A N 1
ATOM 650 C CA . GLN A 1 85 ? 16.235 0.960 -10.154 1.00 93.81 85 GLN A CA 1
ATOM 651 C C . GLN A 1 85 ? 14.900 1.707 -10.161 1.00 93.81 85 GLN A C 1
ATOM 653 O O . GLN A 1 85 ? 14.829 2.896 -10.466 1.00 93.81 85 GLN A O 1
ATOM 658 N N . VAL A 1 86 ? 13.836 1.014 -9.752 1.00 92.62 86 VAL A N 1
ATOM 659 C CA . VAL A 1 86 ? 12.479 1.581 -9.647 1.00 92.62 86 VAL A CA 1
ATOM 660 C C . VAL A 1 86 ? 12.424 2.752 -8.664 1.00 92.62 86 VAL A C 1
ATOM 662 O O . VAL A 1 86 ? 11.627 3.659 -8.841 1.00 92.62 86 VAL A O 1
ATOM 665 N N . ASN A 1 87 ? 13.280 2.768 -7.641 1.00 90.69 87 ASN A N 1
ATOM 666 C CA . ASN A 1 87 ? 13.339 3.843 -6.647 1.00 90.69 87 ASN A CA 1
ATOM 667 C C . ASN A 1 87 ? 14.049 5.116 -7.150 1.00 90.69 87 ASN A C 1
ATOM 669 O O . ASN A 1 87 ? 14.000 6.127 -6.445 1.00 90.69 87 ASN A O 1
ATOM 673 N N . ALA A 1 88 ? 14.685 5.081 -8.327 1.00 91.50 88 ALA A N 1
ATOM 674 C CA . ALA A 1 88 ? 15.421 6.210 -8.877 1.00 91.50 88 ALA A CA 1
ATOM 675 C C . ALA A 1 88 ? 14.517 7.435 -9.095 1.00 91.50 88 ALA A C 1
ATOM 677 O O . ALA A 1 88 ? 13.291 7.338 -9.200 1.00 91.50 88 ALA A O 1
ATOM 678 N N . SER A 1 89 ? 15.140 8.614 -9.155 1.00 89.38 89 SER A N 1
ATOM 679 C CA . SER A 1 89 ? 14.416 9.863 -9.394 1.00 89.38 89 SER A CA 1
ATOM 680 C C . SER A 1 89 ? 13.750 9.856 -10.770 1.00 89.38 89 SER A C 1
ATOM 682 O O . SER A 1 89 ? 14.399 9.542 -11.771 1.00 89.38 89 SER A O 1
ATOM 684 N N . GLY A 1 90 ? 12.489 10.297 -10.836 1.00 90.62 90 GLY A N 1
ATOM 685 C CA . GLY A 1 90 ? 11.773 10.476 -12.104 1.00 90.62 90 GLY A CA 1
ATOM 686 C C . GLY A 1 90 ? 12.517 11.398 -13.074 1.00 90.62 90 GLY A C 1
ATOM 687 O O . GLY A 1 90 ? 12.574 1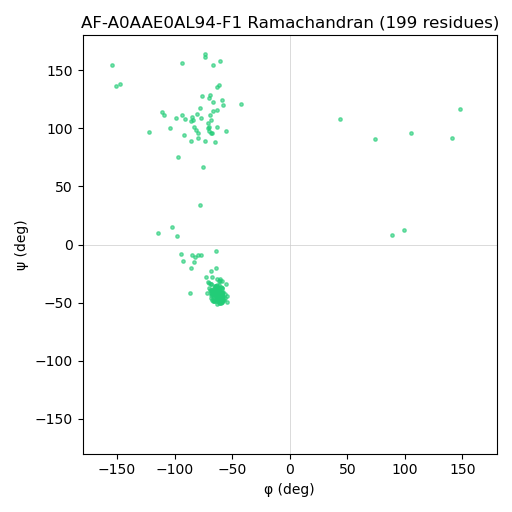1.112 -14.264 1.00 90.62 90 GLY A O 1
ATOM 688 N N . SER A 1 91 ? 13.224 12.409 -12.554 1.00 91.25 91 SER A N 1
ATOM 689 C CA . SER A 1 91 ? 14.030 13.322 -13.373 1.00 91.25 91 SER A CA 1
ATOM 690 C C . SER A 1 91 ? 15.165 12.631 -14.135 1.00 91.25 91 SER A C 1
ATOM 692 O O . SER A 1 91 ? 15.509 13.062 -15.232 1.00 91.25 91 SER A O 1
ATOM 694 N N . ILE A 1 92 ? 15.744 11.553 -13.589 1.00 92.44 92 ILE A N 1
ATOM 695 C CA . ILE A 1 92 ? 16.782 10.773 -14.280 1.00 92.44 92 ILE A CA 1
ATOM 696 C C . ILE A 1 92 ? 16.155 10.042 -15.469 1.00 92.44 92 ILE A C 1
ATOM 698 O O . ILE A 1 92 ? 16.686 10.105 -16.575 1.00 92.44 92 ILE A O 1
ATOM 702 N N . MET A 1 9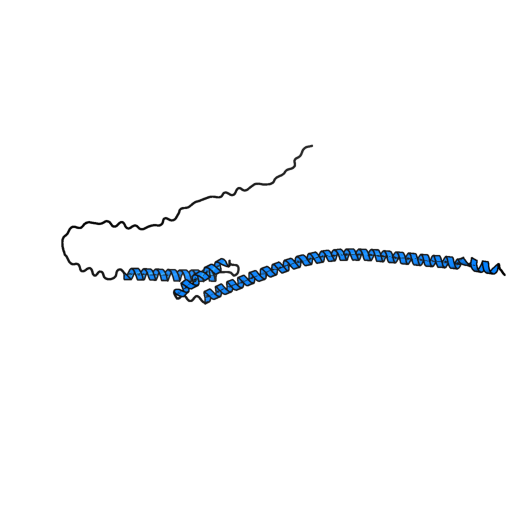3 ? 14.998 9.409 -15.257 1.00 93.62 93 MET A N 1
ATOM 703 C CA . MET A 1 93 ? 14.261 8.713 -16.315 1.00 93.62 93 MET A CA 1
ATOM 704 C C . MET A 1 93 ? 13.827 9.682 -17.424 1.00 93.62 93 MET A C 1
ATOM 706 O O . MET A 1 93 ? 14.024 9.396 -18.602 1.00 93.62 93 MET A O 1
ATOM 710 N N . ASP A 1 94 ? 13.319 10.860 -17.056 1.00 93.25 94 ASP A N 1
ATOM 711 C CA . ASP A 1 94 ? 12.896 11.891 -18.009 1.00 93.25 94 ASP A CA 1
ATOM 712 C C . ASP A 1 94 ? 14.068 12.447 -18.824 1.00 93.25 94 ASP A C 1
ATOM 714 O O . ASP A 1 94 ? 13.920 12.753 -20.006 1.00 93.25 94 ASP A O 1
ATOM 718 N N . ASN A 1 95 ? 15.247 12.578 -18.213 1.00 92.50 95 ASN A N 1
ATOM 719 C CA . ASN A 1 95 ? 16.442 13.023 -18.921 1.00 92.50 95 ASN A CA 1
ATOM 720 C C . ASN A 1 95 ? 16.943 11.974 -19.919 1.00 92.50 95 ASN A C 1
ATOM 722 O O . ASN A 1 95 ? 17.320 12.344 -21.026 1.00 92.50 95 ASN A O 1
ATOM 726 N N . LEU A 1 96 ? 16.890 10.686 -19.571 1.00 93.75 96 LEU A N 1
ATOM 727 C CA . LEU A 1 96 ? 17.254 9.598 -20.485 1.00 93.75 96 LEU A CA 1
ATOM 728 C C . LEU A 1 96 ? 16.292 9.515 -21.683 1.00 93.75 96 LEU A C 1
ATOM 730 O O . LEU A 1 96 ? 16.741 9.366 -22.818 1.00 93.75 96 LEU A O 1
ATOM 734 N N . LEU A 1 97 ? 14.986 9.710 -21.458 1.00 93.50 97 LEU A N 1
ATOM 735 C CA . LEU A 1 97 ? 13.976 9.744 -22.527 1.00 93.50 97 LEU A CA 1
ATOM 736 C C . LEU A 1 97 ? 14.235 10.841 -23.572 1.00 93.50 97 LEU A C 1
ATOM 738 O O . LEU A 1 97 ? 13.895 10.661 -24.739 1.00 93.50 97 LEU A O 1
ATOM 742 N N . LYS A 1 98 ? 14.836 11.972 -23.184 1.00 93.44 98 LYS A N 1
ATOM 743 C CA . LYS A 1 98 ? 15.122 13.084 -24.110 1.00 93.44 98 LYS A CA 1
ATOM 744 C C . LYS A 1 98 ? 16.195 12.750 -25.143 1.00 93.44 98 LYS A C 1
ATOM 746 O O . LYS A 1 98 ? 16.220 13.384 -26.190 1.00 93.44 98 LYS A O 1
ATOM 751 N N . CYS A 1 99 ? 17.065 11.781 -24.867 1.00 90.31 99 CYS A N 1
ATOM 752 C CA . CYS A 1 99 ? 18.151 11.403 -25.772 1.00 90.31 99 CYS A CA 1
ATOM 753 C C . CYS A 1 99 ? 17.703 10.426 -26.873 1.00 90.31 99 CYS A C 1
ATOM 755 O O . CYS A 1 99 ? 18.408 10.225 -27.858 1.00 90.31 99 CYS A O 1
ATOM 757 N N . PHE A 1 100 ? 16.529 9.816 -26.715 1.00 94.25 100 PHE A N 1
ATOM 758 C CA . PHE A 1 100 ? 15.997 8.814 -27.633 1.00 94.25 100 PHE A CA 1
ATOM 759 C C . PHE A 1 100 ? 15.742 9.314 -29.065 1.00 94.25 100 PHE A C 1
ATOM 761 O O . PHE A 1 100 ? 16.188 8.631 -29.985 1.00 94.25 100 PHE A O 1
ATOM 768 N N . PRO A 1 101 ? 15.118 10.488 -29.300 1.00 95.06 101 PRO A N 1
ATOM 769 C CA . PRO A 1 101 ? 14.850 10.956 -30.662 1.00 95.06 101 PRO A CA 1
ATOM 770 C C . PRO A 1 101 ? 16.120 11.185 -31.491 1.00 95.06 101 PRO A C 1
ATOM 772 O O . PRO A 1 101 ? 16.137 10.899 -32.686 1.00 95.06 101 PRO A O 1
ATOM 775 N N . GLU A 1 102 ? 17.194 11.678 -30.863 1.00 93.69 102 GLU A N 1
ATOM 776 C CA . GLU A 1 102 ? 18.483 11.892 -31.534 1.00 93.69 102 GLU A CA 1
ATOM 777 C C . GLU A 1 102 ? 19.067 10.558 -32.013 1.00 93.69 102 GLU A C 1
ATOM 779 O O . GLU A 1 102 ? 19.436 10.431 -33.177 1.00 93.69 102 GLU A O 1
ATOM 784 N N . LEU A 1 103 ? 19.067 9.532 -31.158 1.00 94.75 103 LEU A N 1
ATOM 785 C CA . LEU A 1 103 ? 19.563 8.205 -31.524 1.00 94.75 103 LEU A CA 1
ATOM 786 C C . LEU A 1 103 ? 18.682 7.516 -32.577 1.00 94.75 103 LEU A C 1
ATOM 788 O O . LEU A 1 103 ? 19.208 6.963 -33.539 1.00 94.75 103 LEU A O 1
ATOM 792 N N . GLU A 1 104 ? 17.356 7.590 -32.457 1.00 96.12 104 GLU A N 1
ATOM 793 C CA . GLU A 1 104 ? 16.438 7.040 -33.469 1.00 96.12 104 GLU A CA 1
ATOM 794 C C . GLU A 1 104 ? 16.672 7.674 -34.844 1.00 96.12 104 GLU A C 1
ATOM 796 O O . GLU A 1 104 ? 16.711 6.971 -35.853 1.00 96.12 104 GLU A O 1
ATOM 801 N N . SER A 1 105 ? 16.903 8.992 -34.889 1.00 95.75 105 SER A N 1
ATOM 802 C CA . SER A 1 105 ? 17.184 9.702 -36.143 1.00 95.75 105 SER A CA 1
ATOM 803 C C . SER A 1 105 ? 18.483 9.254 -36.820 1.00 95.75 105 SER A C 1
ATOM 805 O O . SER A 1 105 ? 18.647 9.456 -38.019 1.00 95.75 105 SER A O 1
ATOM 807 N N . HIS A 1 106 ? 19.394 8.638 -36.063 1.00 94.38 106 HIS A N 1
ATOM 808 C CA . HIS A 1 106 ? 20.675 8.112 -36.539 1.00 94.38 106 HIS A CA 1
ATOM 809 C C . HIS A 1 106 ? 20.646 6.581 -36.720 1.00 94.38 106 HIS A C 1
ATOM 811 O O . HIS A 1 106 ? 21.693 5.951 -36.850 1.00 94.38 106 HIS A O 1
ATOM 817 N N . GLY A 1 107 ? 19.452 5.973 -36.742 1.00 95.38 107 GLY A N 1
ATOM 818 C CA . GLY A 1 107 ? 19.252 4.567 -37.105 1.00 95.38 107 GLY A CA 1
ATOM 819 C C . GLY A 1 107 ? 19.355 3.563 -35.954 1.00 95.38 107 GLY A C 1
ATOM 820 O O . GLY A 1 107 ? 19.325 2.359 -36.203 1.00 95.38 107 GLY A O 1
ATOM 821 N N . PHE A 1 108 ? 19.456 4.016 -34.701 1.00 96.88 108 PHE A N 1
ATOM 822 C CA . PHE A 1 108 ? 19.481 3.114 -33.548 1.00 96.88 108 PHE A CA 1
ATOM 823 C C . PHE A 1 108 ? 18.075 2.581 -33.231 1.00 96.88 108 PHE A C 1
ATOM 825 O O . PHE A 1 108 ? 17.145 3.362 -33.022 1.00 96.88 108 PHE A O 1
ATOM 832 N N . ASP A 1 109 ? 17.928 1.256 -33.118 1.00 95.56 109 ASP A N 1
ATOM 833 C CA . ASP A 1 109 ? 16.717 0.652 -32.554 1.00 95.56 109 ASP A CA 1
ATOM 834 C C . ASP A 1 109 ? 16.773 0.705 -31.026 1.00 95.56 109 ASP A C 1
ATOM 836 O O . ASP A 1 109 ? 17.589 0.048 -30.377 1.00 95.56 109 ASP A O 1
ATOM 840 N N . ILE A 1 110 ? 15.893 1.516 -30.450 1.00 95.81 110 ILE A N 1
ATOM 841 C CA . ILE A 1 110 ? 15.824 1.742 -29.009 1.00 95.81 110 ILE A CA 1
ATOM 842 C C . ILE A 1 110 ? 14.520 1.233 -28.393 1.00 95.81 110 ILE A C 1
ATOM 844 O O . ILE A 1 110 ? 14.240 1.562 -27.240 1.00 95.81 110 ILE A O 1
ATOM 848 N N . LYS A 1 111 ? 13.692 0.475 -29.125 1.00 96.25 111 LYS A N 1
ATOM 849 C CA . LYS A 1 111 ? 12.357 0.068 -28.649 1.00 96.25 111 LYS A CA 1
ATOM 850 C C . LYS A 1 111 ? 12.409 -0.632 -27.296 1.00 96.25 111 LYS A C 1
ATOM 852 O O . LYS A 1 111 ? 11.706 -0.225 -26.375 1.00 96.25 111 LYS A O 1
ATOM 857 N N . ASP A 1 112 ? 13.283 -1.621 -27.148 1.00 95.56 112 ASP A N 1
ATOM 858 C CA . ASP A 1 112 ? 13.403 -2.390 -25.905 1.00 95.56 112 ASP A CA 1
ATOM 859 C C . ASP A 1 112 ? 13.917 -1.531 -24.746 1.00 95.56 112 ASP A C 1
ATOM 861 O O . ASP A 1 112 ? 13.415 -1.599 -23.622 1.00 95.56 112 ASP A O 1
ATOM 865 N N . VAL A 1 113 ? 14.884 -0.660 -25.037 1.00 95.88 113 VAL A N 1
ATOM 866 C CA . VAL A 1 113 ? 15.477 0.276 -24.075 1.00 95.88 113 VAL A CA 1
ATOM 867 C C . VAL A 1 113 ? 14.429 1.284 -23.593 1.00 95.88 113 VAL A C 1
ATOM 869 O O . VAL A 1 113 ? 14.320 1.562 -22.396 1.00 95.88 113 VAL A O 1
ATOM 872 N N . ARG A 1 114 ? 13.611 1.791 -24.521 1.00 96.12 114 ARG A N 1
ATOM 873 C CA . ARG A 1 114 ? 12.502 2.706 -24.255 1.00 96.12 114 ARG A CA 1
ATOM 874 C C . ARG A 1 114 ? 11.409 2.034 -23.437 1.00 96.12 114 ARG A C 1
ATOM 876 O O . ARG A 1 114 ? 10.996 2.601 -22.428 1.00 96.12 114 ARG A O 1
ATOM 883 N N . ASN A 1 115 ? 10.980 0.836 -23.824 1.00 96.25 115 ASN A N 1
ATOM 884 C CA . ASN A 1 115 ? 9.958 0.076 -23.106 1.00 96.25 115 ASN A CA 1
ATOM 885 C C . ASN A 1 115 ? 10.389 -0.191 -21.665 1.00 96.25 115 ASN A C 1
ATOM 887 O O . ASN A 1 115 ? 9.654 0.136 -20.737 1.00 96.25 115 ASN A O 1
ATOM 891 N N . ARG A 1 116 ? 11.630 -0.647 -21.459 1.00 95.94 116 ARG A N 1
ATOM 892 C CA . ARG A 1 116 ? 12.180 -0.854 -20.115 1.00 95.94 116 ARG A CA 1
ATOM 893 C C . ARG A 1 116 ? 12.123 0.414 -19.260 1.00 95.94 116 ARG A C 1
ATOM 895 O O . ARG A 1 116 ? 11.799 0.343 -18.074 1.00 95.94 116 ARG A O 1
ATOM 902 N N . LEU A 1 117 ? 12.451 1.570 -19.831 1.00 96.12 117 LEU A N 1
ATOM 903 C CA . LEU A 1 117 ? 12.425 2.839 -19.106 1.00 96.12 117 LEU A CA 1
ATOM 904 C C . LEU A 1 117 ? 10.992 3.277 -18.751 1.00 96.12 117 LEU A C 1
ATOM 906 O O . LEU A 1 117 ? 10.752 3.742 -17.636 1.00 96.12 117 LEU A O 1
ATOM 910 N N . LEU A 1 118 ? 10.037 3.082 -19.663 1.00 95.81 118 LEU A N 1
ATOM 911 C CA . LEU A 1 118 ? 8.613 3.355 -19.429 1.00 95.81 118 LEU A CA 1
ATOM 912 C C . LEU A 1 118 ? 8.006 2.414 -18.377 1.00 95.81 118 LEU A C 1
ATOM 914 O O . LEU A 1 118 ? 7.218 2.855 -17.533 1.00 95.81 118 LEU A O 1
ATOM 918 N N . ASP A 1 119 ? 8.410 1.145 -18.374 1.00 95.69 119 ASP A N 1
ATOM 919 C CA . ASP A 1 119 ? 8.017 0.176 -17.352 1.00 95.69 119 ASP A CA 1
ATOM 920 C C . ASP A 1 119 ? 8.514 0.618 -15.975 1.00 95.69 119 ASP A C 1
ATOM 922 O O . ASP A 1 119 ? 7.731 0.682 -15.026 1.00 95.69 119 ASP A O 1
ATOM 926 N N . LEU A 1 120 ? 9.785 1.024 -15.866 1.00 96.00 120 LEU A N 1
ATOM 927 C CA . LEU A 1 120 ? 10.345 1.562 -14.622 1.00 96.00 120 LEU A CA 1
ATOM 928 C C . LEU A 1 120 ? 9.582 2.802 -14.134 1.00 96.00 120 LEU A C 1
ATOM 930 O O . LEU A 1 120 ? 9.269 2.891 -12.945 1.00 96.00 120 LEU A O 1
ATOM 934 N N . GLN A 1 121 ? 9.221 3.728 -15.029 1.00 95.06 121 GLN A N 1
ATOM 935 C CA . GLN A 1 121 ? 8.394 4.890 -14.677 1.00 95.06 121 GLN A CA 1
ATOM 936 C C . GLN A 1 121 ? 7.007 4.481 -14.169 1.00 95.06 121 GLN A C 1
ATOM 938 O O . GLN A 1 121 ? 6.492 5.062 -13.210 1.00 95.06 121 GLN A O 1
ATOM 943 N N . THR A 1 122 ? 6.391 3.482 -14.796 1.00 95.75 122 THR A N 1
ATOM 944 C CA . THR A 1 122 ? 5.079 2.966 -14.391 1.00 95.75 122 THR A CA 1
ATOM 945 C C . THR A 1 122 ? 5.156 2.299 -13.020 1.00 95.75 122 THR A C 1
ATOM 947 O O . THR A 1 122 ? 4.353 2.600 -12.134 1.00 95.75 122 THR A O 1
ATOM 950 N N . MET A 1 123 ? 6.171 1.461 -12.798 1.00 95.69 123 MET A N 1
ATOM 951 C CA . MET A 1 123 ? 6.443 0.840 -11.503 1.00 95.69 123 MET A CA 1
ATOM 952 C C . MET A 1 123 ? 6.680 1.892 -10.414 1.00 95.69 123 MET A C 1
ATOM 954 O O . MET A 1 123 ? 6.102 1.777 -9.333 1.00 95.69 123 MET A O 1
ATOM 958 N N . LYS A 1 124 ? 7.454 2.948 -10.704 1.00 95.25 124 LYS A N 1
ATOM 959 C CA . LYS A 1 124 ? 7.702 4.063 -9.778 1.00 95.25 124 LYS A CA 1
ATOM 960 C C . LYS A 1 124 ? 6.401 4.760 -9.378 1.00 95.25 124 LYS A C 1
ATOM 962 O O . LYS A 1 124 ? 6.124 4.905 -8.190 1.00 95.25 124 LYS A O 1
ATOM 967 N N . LYS A 1 125 ? 5.560 5.131 -10.351 1.00 94.75 125 LYS A N 1
ATOM 968 C CA . LYS A 1 125 ? 4.253 5.768 -10.094 1.00 94.75 125 LYS A CA 1
ATOM 969 C C . LYS A 1 125 ? 3.350 4.887 -9.226 1.00 94.75 125 LYS A C 1
ATOM 971 O O . LYS A 1 125 ? 2.697 5.384 -8.307 1.00 94.75 125 LYS A O 1
ATOM 976 N N . ASN A 1 126 ? 3.332 3.582 -9.493 1.00 96.12 126 ASN A N 1
ATOM 977 C CA . ASN A 1 126 ? 2.568 2.616 -8.705 1.00 96.12 126 ASN A CA 1
ATOM 978 C C . ASN A 1 126 ? 3.108 2.493 -7.276 1.00 96.12 126 ASN A C 1
ATOM 980 O O . ASN A 1 126 ? 2.320 2.485 -6.330 1.00 96.12 126 ASN A O 1
ATOM 984 N N . GLN A 1 127 ? 4.431 2.453 -7.105 1.00 95.62 127 GLN A N 1
ATOM 985 C CA . GLN A 1 127 ? 5.074 2.447 -5.794 1.00 95.62 127 GLN A CA 1
ATOM 986 C C . GLN A 1 127 ? 4.697 3.697 -4.987 1.00 95.62 127 GLN A C 1
ATOM 988 O O . GLN A 1 127 ? 4.235 3.571 -3.853 1.00 95.62 127 GLN A O 1
ATOM 993 N N . ASP A 1 128 ? 4.809 4.887 -5.580 1.00 94.81 128 ASP A N 1
ATOM 994 C CA . ASP A 1 128 ? 4.473 6.154 -4.917 1.00 94.81 128 ASP A CA 1
ATOM 995 C C . ASP A 1 128 ? 2.976 6.231 -4.553 1.00 94.81 128 ASP A C 1
ATOM 997 O O . ASP A 1 128 ? 2.580 6.791 -3.527 1.00 94.81 128 ASP A O 1
ATOM 1001 N N . HIS A 1 129 ? 2.101 5.654 -5.382 1.00 97.00 129 HIS A N 1
ATOM 1002 C CA . HIS A 1 129 ? 0.670 5.532 -5.089 1.00 97.00 129 HIS A CA 1
ATOM 1003 C C . HIS A 1 129 ? 0.383 4.592 -3.916 1.00 97.00 129 HIS A C 1
ATOM 1005 O O . HIS A 1 129 ? -0.359 4.955 -3.001 1.00 97.00 129 HIS A O 1
ATOM 1011 N N . LEU A 1 130 ? 0.982 3.400 -3.917 1.00 97.50 130 LEU A N 1
ATOM 1012 C CA . LEU A 1 130 ? 0.834 2.433 -2.830 1.00 97.50 130 LEU A CA 1
ATOM 1013 C C . LEU A 1 130 ? 1.386 2.983 -1.516 1.00 97.50 130 LEU A C 1
ATOM 1015 O O . LEU A 1 130 ? 0.744 2.828 -0.480 1.00 97.50 130 LEU A O 1
ATOM 1019 N N . GLN A 1 131 ? 2.514 3.691 -1.557 1.00 97.69 131 GLN A N 1
ATOM 1020 C CA . GLN A 1 131 ? 3.090 4.333 -0.380 1.00 97.69 131 GLN A CA 1
ATOM 1021 C C . GLN A 1 131 ? 2.147 5.392 0.206 1.00 97.69 131 GLN A C 1
ATOM 1023 O O . GLN A 1 131 ? 1.908 5.397 1.411 1.00 97.69 131 GLN A O 1
ATOM 1028 N N . ARG A 1 132 ? 1.521 6.233 -0.629 1.00 98.12 132 ARG A N 1
ATOM 1029 C CA . ARG A 1 132 ? 0.502 7.193 -0.165 1.00 98.12 132 ARG A CA 1
ATOM 1030 C C . ARG A 1 132 ? -0.713 6.507 0.463 1.00 98.12 132 ARG A C 1
ATOM 1032 O O . ARG A 1 132 ? -1.192 6.949 1.506 1.00 98.12 132 ARG A O 1
ATOM 1039 N N . LYS A 1 133 ? -1.208 5.421 -0.143 1.00 98.50 133 LYS A N 1
ATOM 1040 C CA . LYS A 1 133 ? -2.311 4.626 0.426 1.00 98.50 133 LYS A CA 1
ATOM 1041 C C . LYS A 1 133 ? -1.935 4.013 1.774 1.00 98.50 133 LYS A C 1
ATOM 1043 O O . LYS A 1 133 ? -2.736 4.072 2.701 1.00 98.50 133 LYS A O 1
ATOM 1048 N N . LEU A 1 134 ? -0.727 3.465 1.885 1.00 98.50 134 LEU A N 1
ATOM 1049 C CA . LEU A 1 134 ? -0.220 2.879 3.121 1.00 98.50 134 LEU A CA 1
ATO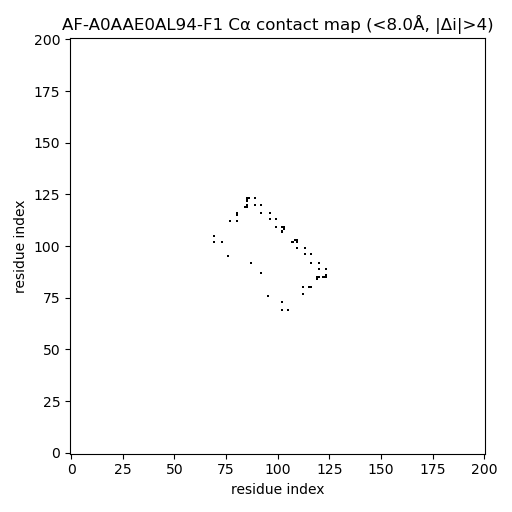M 1050 C C . LEU A 1 134 ? -0.172 3.913 4.250 1.00 98.50 134 LEU A C 1
ATOM 1052 O O . LEU A 1 134 ? -0.652 3.636 5.345 1.00 98.50 134 LEU A O 1
ATOM 1056 N N . GLU A 1 135 ? 0.355 5.110 3.986 1.00 98.56 135 GLU A N 1
ATOM 1057 C CA . GLU A 1 135 ? 0.404 6.174 4.995 1.00 98.56 135 GLU A CA 1
ATOM 1058 C C . GLU A 1 135 ? -0.995 6.646 5.415 1.00 98.56 135 GLU A C 1
ATOM 1060 O O . GLU A 1 135 ? -1.237 6.866 6.603 1.00 98.56 135 GLU A O 1
ATOM 1065 N N . LYS A 1 136 ? -1.956 6.703 4.482 1.00 98.62 136 LYS A N 1
ATOM 1066 C CA . LYS A 1 136 ? -3.359 6.988 4.817 1.00 98.62 136 LYS A CA 1
ATOM 1067 C C . LYS A 1 136 ? -3.944 5.933 5.763 1.00 98.62 136 LYS A C 1
ATOM 1069 O O . LYS A 1 136 ? -4.516 6.297 6.785 1.00 98.62 136 LYS A O 1
ATOM 1074 N N . VAL A 1 137 ? -3.765 4.648 5.452 1.00 98.56 137 VAL A N 1
ATOM 1075 C CA . VAL A 1 137 ? -4.259 3.541 6.292 1.00 98.56 137 VAL A CA 1
ATOM 1076 C C . VAL A 1 137 ? -3.599 3.559 7.671 1.00 98.56 137 VAL A C 1
ATOM 1078 O O . VAL A 1 137 ? -4.284 3.405 8.676 1.00 98.56 137 VAL A O 1
ATOM 1081 N N . LYS A 1 138 ? -2.285 3.807 7.753 1.00 98.69 138 LYS A N 1
ATOM 1082 C CA . LYS A 1 138 ? -1.588 3.950 9.042 1.00 98.69 138 LYS A CA 1
ATOM 1083 C C . LYS A 1 138 ? -2.172 5.080 9.891 1.00 98.69 138 LYS A C 1
ATOM 1085 O O . LYS A 1 138 ? -2.298 4.916 11.101 1.00 98.69 138 LYS A O 1
ATOM 1090 N N . CYS A 1 139 ? -2.498 6.217 9.277 1.00 98.44 139 CYS A N 1
ATOM 1091 C CA . CYS A 1 139 ? -3.128 7.339 9.970 1.00 98.44 139 CYS A CA 1
ATOM 1092 C C . CYS A 1 139 ? -4.515 6.954 10.504 1.00 98.44 139 CYS A C 1
ATOM 1094 O O . CYS A 1 139 ? -4.805 7.164 11.678 1.00 98.44 139 CYS A O 1
ATOM 1096 N N . GLU A 1 140 ? -5.331 6.306 9.671 1.00 98.69 140 GLU A N 1
ATOM 1097 C CA . GLU A 1 140 ? -6.672 5.856 10.046 1.00 98.69 140 GLU A CA 1
ATOM 1098 C C . GLU A 1 140 ? -6.638 4.833 11.188 1.00 98.69 140 GLU A C 1
ATOM 1100 O O . GLU A 1 140 ? -7.378 4.981 12.155 1.00 98.69 140 GLU A O 1
ATOM 1105 N N . ILE A 1 141 ? -5.720 3.861 11.147 1.00 98.69 141 ILE A N 1
ATOM 1106 C CA . ILE A 1 141 ? -5.513 2.912 12.250 1.00 98.69 141 ILE A CA 1
ATOM 1107 C C . ILE A 1 141 ? -5.199 3.659 13.549 1.00 98.69 141 ILE A C 1
ATOM 1109 O O . ILE A 1 141 ? -5.830 3.385 14.563 1.00 98.69 141 ILE A O 1
ATOM 1113 N N . LYS A 1 142 ? -4.270 4.625 13.526 1.00 98.56 142 LYS A N 1
ATOM 1114 C CA . LYS A 1 142 ? -3.916 5.400 14.727 1.00 98.56 142 LYS A CA 1
ATOM 1115 C C . LYS A 1 142 ? -5.117 6.144 15.309 1.00 98.56 142 LYS A C 1
ATOM 1117 O O . LYS A 1 142 ? -5.305 6.107 16.521 1.00 98.56 142 LYS A O 1
ATOM 1122 N N . MET A 1 143 ? -5.924 6.784 14.462 1.00 98.25 143 MET A N 1
ATOM 1123 C CA . MET A 1 143 ? -7.143 7.472 14.899 1.00 98.25 143 MET A CA 1
ATOM 1124 C C . MET A 1 143 ? -8.143 6.495 15.520 1.00 98.25 143 MET A C 1
ATOM 1126 O O . MET A 1 143 ? -8.605 6.720 16.631 1.00 98.25 143 MET A O 1
ATOM 1130 N N . ARG A 1 144 ? -8.419 5.369 14.851 1.00 98.38 144 ARG A N 1
ATOM 1131 C CA . ARG A 1 144 ? -9.353 4.352 15.358 1.00 98.38 144 ARG A CA 1
ATOM 1132 C C . ARG A 1 144 ? -8.883 3.707 16.653 1.00 98.38 144 ARG A C 1
ATOM 1134 O O . ARG A 1 144 ? -9.703 3.393 17.506 1.00 98.38 144 ARG A O 1
ATOM 1141 N N . THR A 1 145 ? -7.578 3.508 16.813 1.00 98.56 145 THR A N 1
ATOM 1142 C CA . THR A 1 145 ? -7.007 3.033 18.074 1.00 98.56 145 THR A CA 1
ATOM 1143 C C . THR A 1 145 ? -7.243 4.042 19.196 1.00 98.56 145 THR A C 1
ATOM 1145 O O . THR A 1 145 ? -7.652 3.628 20.272 1.00 98.56 145 THR A O 1
ATOM 1148 N N . HIS A 1 146 ? -7.044 5.340 18.947 1.00 98.38 146 HIS A N 1
ATOM 1149 C CA . HIS A 1 146 ? -7.323 6.387 19.934 1.00 98.38 146 HIS A CA 1
ATOM 1150 C C . HIS A 1 146 ? -8.811 6.451 20.307 1.00 98.38 146 HIS A C 1
ATOM 1152 O O . HIS A 1 146 ? -9.148 6.370 21.486 1.00 98.38 146 HIS A O 1
ATOM 1158 N N . GLU A 1 147 ? -9.703 6.513 19.314 1.00 98.50 147 GLU A N 1
ATOM 1159 C CA . GLU A 1 147 ? -11.158 6.474 19.534 1.00 98.50 147 GLU A CA 1
ATOM 1160 C C . GLU A 1 147 ? -11.553 5.233 20.352 1.00 98.50 147 GLU A C 1
ATOM 1162 O O . GLU A 1 147 ? -12.298 5.323 21.321 1.00 98.50 147 GLU A O 1
ATOM 1167 N N . GLY A 1 148 ? -10.997 4.065 20.011 1.00 98.50 148 GLY A N 1
ATOM 1168 C CA . GLY A 1 148 ? -11.243 2.825 20.743 1.00 98.50 148 GLY A CA 1
ATOM 1169 C C . GLY A 1 148 ? -10.796 2.881 22.207 1.00 98.50 148 GLY A C 1
ATOM 1170 O O . GLY A 1 148 ? -11.466 2.306 23.062 1.00 98.50 148 GLY A O 1
ATOM 1171 N N . THR A 1 149 ? -9.700 3.582 22.518 1.00 98.44 149 THR A N 1
ATOM 1172 C CA . THR A 1 149 ? -9.261 3.764 23.911 1.00 98.44 149 THR A CA 1
ATOM 1173 C C . THR A 1 149 ? -10.181 4.683 24.709 1.00 98.44 149 THR A C 1
ATOM 1175 O O . THR A 1 149 ? -10.438 4.383 25.872 1.00 98.44 149 THR A O 1
ATOM 1178 N N . GLU A 1 150 ? -10.715 5.742 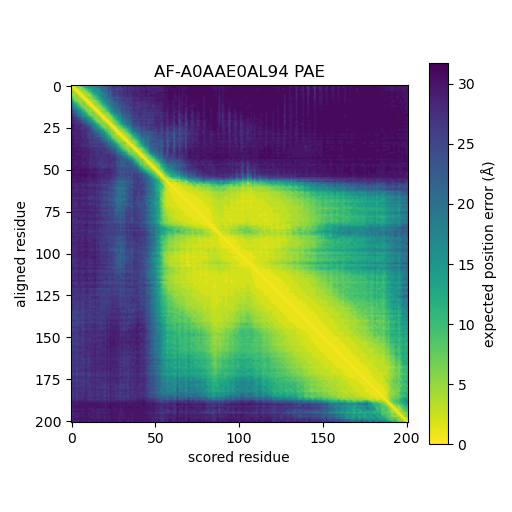24.096 1.00 98.38 150 GLU A N 1
ATOM 1179 C CA . GLU A 1 150 ? -11.674 6.651 24.743 1.00 98.38 150 GLU A CA 1
ATOM 1180 C C . GLU A 1 150 ? -13.000 5.941 25.022 1.00 98.38 150 GLU A C 1
ATOM 1182 O O . GLU A 1 150 ? -13.464 5.928 26.158 1.00 98.38 150 GLU A O 1
ATOM 1187 N N . ILE A 1 151 ? -13.543 5.235 24.023 1.00 98.50 151 ILE A N 1
ATOM 1188 C CA . ILE A 1 151 ? -14.771 4.439 24.175 1.00 98.50 151 ILE A CA 1
ATOM 1189 C C . ILE A 1 151 ? -14.609 3.390 25.281 1.00 98.50 151 ILE A C 1
ATOM 1191 O O . ILE A 1 151 ? -15.527 3.158 26.064 1.00 98.50 151 ILE A O 1
ATOM 1195 N N . ASN A 1 152 ? -13.448 2.734 25.359 1.00 98.50 152 ASN A N 1
ATOM 1196 C CA . ASN A 1 152 ? -13.206 1.736 26.395 1.00 98.50 152 ASN A CA 1
ATOM 1197 C C . ASN A 1 152 ? -13.116 2.356 27.798 1.00 98.50 152 ASN A C 1
ATOM 1199 O O . ASN A 1 152 ? -13.534 1.714 28.756 1.00 98.50 152 ASN A O 1
ATOM 1203 N N . ALA A 1 153 ? -12.584 3.575 27.930 1.00 98.44 153 ALA A N 1
ATOM 1204 C CA . ALA A 1 153 ? -12.582 4.295 29.201 1.00 98.44 153 ALA A CA 1
ATOM 1205 C C . ALA A 1 153 ? -14.013 4.653 29.634 1.00 98.44 153 ALA A C 1
ATOM 1207 O O . ALA A 1 153 ? -14.411 4.292 30.736 1.00 98.44 153 ALA A O 1
ATOM 1208 N N . GLU A 1 154 ? -14.819 5.229 28.735 1.00 98.50 154 GLU A N 1
ATOM 1209 C CA . GLU A 1 154 ? -16.234 5.533 29.007 1.00 98.50 154 GLU A CA 1
ATOM 1210 C C . GLU A 1 154 ? -17.041 4.275 29.365 1.00 98.50 154 GLU A C 1
ATOM 1212 O O . GLU A 1 154 ? -17.906 4.301 30.240 1.00 98.50 154 GLU A O 1
ATOM 1217 N N . LEU A 1 155 ? -16.748 3.146 28.712 1.00 98.56 155 LEU A N 1
ATOM 1218 C CA . LEU A 1 155 ? -17.379 1.869 29.029 1.00 98.56 155 LEU A CA 1
ATOM 1219 C C . LEU A 1 155 ? -17.028 1.391 30.444 1.00 98.56 155 LEU A C 1
ATOM 1221 O O . LEU A 1 155 ? -17.905 0.882 31.140 1.00 98.56 155 LEU A O 1
ATOM 1225 N N . ILE A 1 156 ? -15.767 1.529 30.863 1.00 98.62 156 ILE A N 1
ATOM 1226 C CA . ILE A 1 156 ? -15.337 1.178 32.222 1.00 98.62 156 ILE A CA 1
ATOM 1227 C C . ILE A 1 156 ? -16.073 2.050 33.243 1.00 98.62 156 ILE A C 1
ATOM 1229 O O . ILE A 1 156 ? -16.656 1.502 34.177 1.00 98.62 156 ILE A O 1
ATOM 1233 N N . ASP A 1 157 ? -16.130 3.364 33.018 1.00 98.56 157 ASP A N 1
ATOM 1234 C CA . ASP A 1 157 ? -16.831 4.300 33.902 1.00 98.56 157 ASP A CA 1
ATOM 1235 C C . ASP A 1 157 ? -18.322 3.932 34.030 1.00 98.56 157 ASP A C 1
ATOM 1237 O O . ASP A 1 157 ? -18.858 3.813 35.133 1.00 98.56 157 ASP A O 1
ATOM 1241 N N . ALA A 1 158 ? -18.992 3.635 32.910 1.00 98.56 158 ALA A N 1
ATOM 1242 C CA . ALA A 1 158 ? -20.393 3.213 32.913 1.00 98.56 158 ALA A CA 1
ATOM 1243 C C . ALA A 1 158 ? -20.619 1.882 33.656 1.00 98.56 158 ALA A C 1
ATOM 1245 O O . ALA A 1 158 ? -21.629 1.712 34.344 1.00 98.56 158 ALA A O 1
ATOM 1246 N N . ILE A 1 159 ? -19.691 0.924 33.542 1.00 98.56 159 ILE A N 1
ATOM 1247 C CA . ILE A 1 159 ? -19.747 -0.341 34.293 1.00 98.56 159 ILE A CA 1
ATOM 1248 C C . ILE A 1 159 ? -19.654 -0.075 35.801 1.00 98.56 159 ILE A C 1
ATOM 1250 O O . ILE A 1 159 ? -20.388 -0.691 36.581 1.00 98.56 159 ILE A O 1
ATOM 1254 N N . GLU A 1 160 ? -18.785 0.843 36.224 1.00 98.44 160 GLU A N 1
ATOM 1255 C CA . GLU A 1 160 ? -18.662 1.231 37.631 1.00 98.44 160 GLU A CA 1
ATOM 1256 C C . GLU A 1 160 ? -19.942 1.902 38.150 1.00 98.44 160 GLU A C 1
ATOM 1258 O O . GLU A 1 160 ? -20.434 1.538 39.223 1.00 98.44 160 GLU A O 1
ATOM 1263 N N . GLU A 1 161 ? -20.545 2.803 37.372 1.00 98.56 161 GLU A N 1
ATOM 1264 C CA . GLU A 1 161 ? -21.825 3.431 37.718 1.00 98.56 161 GLU A CA 1
ATOM 1265 C C . GLU A 1 161 ? -22.960 2.406 37.864 1.00 98.56 161 GLU A C 1
ATOM 1267 O O . GLU A 1 161 ? -23.723 2.450 38.838 1.00 98.56 161 GLU A O 1
ATOM 1272 N N . ILE A 1 162 ? -23.056 1.444 36.938 1.00 98.56 162 ILE A N 1
ATOM 1273 C CA . ILE A 1 162 ? -24.045 0.358 37.005 1.00 98.56 162 ILE A CA 1
ATOM 1274 C C . ILE A 1 162 ? -23.874 -0.438 38.298 1.00 98.56 162 ILE A C 1
ATOM 1276 O O . ILE A 1 162 ? -24.858 -0.679 39.001 1.00 98.56 162 ILE A O 1
ATOM 1280 N N . LYS A 1 163 ? -22.638 -0.788 38.662 1.00 98.50 163 LYS A N 1
ATOM 1281 C CA . LYS A 1 163 ? -22.358 -1.528 39.896 1.00 98.50 163 LYS A CA 1
ATOM 1282 C C . LYS A 1 163 ? -22.838 -0.770 41.139 1.00 98.50 163 LYS A C 1
ATOM 1284 O O . LYS A 1 163 ? -23.486 -1.353 42.008 1.00 98.50 163 LYS A O 1
ATOM 1289 N N . VAL A 1 164 ? -22.592 0.541 41.211 1.00 98.44 164 VAL A N 1
ATOM 1290 C CA . VAL A 1 164 ? -23.077 1.387 42.318 1.00 98.44 164 VAL A CA 1
ATOM 1291 C C . VAL A 1 164 ? -24.610 1.395 42.387 1.00 98.44 164 VAL A C 1
ATOM 1293 O O . VAL A 1 164 ? -25.192 1.339 43.478 1.00 98.44 164 VAL A O 1
ATOM 1296 N N . LEU A 1 165 ? -25.285 1.449 41.236 1.00 98.50 165 LEU A N 1
ATOM 1297 C CA . LEU A 1 165 ? -26.746 1.400 41.162 1.00 98.50 165 LEU A CA 1
ATOM 1298 C C . LEU A 1 165 ? -27.308 0.037 41.588 1.00 98.50 165 LEU A C 1
ATOM 1300 O O . LEU A 1 165 ? -28.316 -0.002 42.298 1.00 98.50 165 LEU A O 1
ATOM 1304 N N . GLU A 1 166 ? -26.660 -1.067 41.221 1.00 98.38 166 GLU A N 1
ATOM 1305 C CA . GLU A 1 166 ? -27.041 -2.415 41.657 1.00 98.38 166 GLU A CA 1
ATOM 1306 C C . GLU A 1 166 ? -26.913 -2.584 43.176 1.00 98.38 166 GLU A C 1
ATOM 1308 O O . GLU A 1 166 ? -27.843 -3.069 43.828 1.00 98.38 166 GLU A O 1
ATOM 1313 N N . GLU A 1 167 ? -25.823 -2.096 43.773 1.00 98.06 167 GLU A N 1
ATOM 1314 C CA . GLU A 1 167 ? -25.651 -2.089 45.229 1.00 98.06 167 GLU A CA 1
ATOM 1315 C C . GLU A 1 167 ? -26.721 -1.233 45.925 1.00 98.06 167 GLU A C 1
ATOM 1317 O O . GLU A 1 167 ? -27.276 -1.624 46.957 1.00 98.06 167 GLU A O 1
ATOM 1322 N N . LYS A 1 168 ? -27.060 -0.066 45.357 1.00 98.31 168 LYS A N 1
ATOM 1323 C CA . LYS A 1 168 ? -28.141 0.789 45.872 1.00 98.31 168 LYS A CA 1
ATOM 1324 C C . LYS A 1 168 ? -29.498 0.090 45.793 1.00 98.31 168 LYS A C 1
ATOM 1326 O O . LYS A 1 168 ? -30.269 0.174 46.749 1.00 98.31 168 LYS A O 1
ATOM 1331 N N . LYS A 1 169 ? -29.785 -0.609 44.692 1.00 98.25 169 LYS A N 1
ATOM 1332 C CA . LYS A 1 169 ? -31.008 -1.402 44.520 1.00 98.25 169 LYS A CA 1
ATOM 1333 C C . LYS A 1 169 ? -31.115 -2.485 45.596 1.00 98.25 169 LYS A C 1
ATOM 1335 O O . LYS A 1 169 ? -32.164 -2.590 46.224 1.00 98.25 169 LYS A O 1
ATOM 1340 N N . ALA A 1 170 ? -30.043 -3.239 45.846 1.00 98.31 170 ALA A N 1
ATOM 1341 C CA . ALA A 1 170 ? -30.030 -4.286 46.871 1.00 98.31 170 ALA A CA 1
ATOM 1342 C C . ALA A 1 170 ? -30.316 -3.730 48.278 1.00 98.31 170 ALA A C 1
ATOM 1344 O O . ALA A 1 170 ? -31.136 -4.287 49.006 1.00 98.31 170 ALA A O 1
ATOM 1345 N N . ARG A 1 171 ? -29.713 -2.584 48.636 1.00 98.12 171 ARG A N 1
ATOM 1346 C CA . ARG A 1 171 ? -29.989 -1.905 49.917 1.00 98.12 171 ARG A CA 1
ATOM 1347 C C . ARG A 1 171 ? -31.454 -1.491 50.061 1.00 98.12 171 ARG A C 1
ATOM 1349 O O . ARG A 1 171 ? -32.044 -1.716 51.111 1.00 98.12 171 ARG A O 1
ATOM 1356 N N . LEU A 1 172 ? -32.042 -0.900 49.017 1.00 98.19 172 LEU A N 1
ATOM 1357 C CA . LEU A 1 172 ? -33.442 -0.460 49.046 1.00 98.19 172 LEU A CA 1
ATOM 1358 C C . LEU A 1 172 ? -34.421 -1.632 49.177 1.00 98.19 172 LEU A C 1
ATOM 1360 O O . LEU A 1 172 ? -35.397 -1.507 49.908 1.00 98.19 172 LEU A O 1
ATOM 1364 N N . ILE A 1 173 ? -34.150 -2.763 48.515 1.00 98.31 173 ILE A N 1
ATOM 1365 C CA . ILE A 1 173 ? -34.954 -3.986 48.665 1.00 98.31 173 ILE A CA 1
ATOM 1366 C C . ILE A 1 173 ? -34.922 -4.462 50.122 1.00 98.31 173 ILE A C 1
ATOM 1368 O O . ILE A 1 173 ? -35.979 -4.633 50.718 1.00 98.31 173 ILE A O 1
ATOM 1372 N N . SER A 1 174 ? -33.731 -4.575 50.720 1.00 98.00 174 SER A N 1
ATOM 1373 C CA . SER A 1 174 ? -33.583 -5.003 52.118 1.00 98.00 174 SER A CA 1
ATOM 1374 C C . SER A 1 174 ? -34.307 -4.077 53.103 1.00 98.00 174 SER A C 1
ATOM 1376 O O . SER A 1 174 ? -34.977 -4.562 54.008 1.00 98.00 174 SER A O 1
ATOM 1378 N N . MET A 1 175 ? -34.207 -2.753 52.925 1.00 97.25 175 MET A N 1
ATOM 1379 C CA . MET A 1 175 ? -34.928 -1.788 53.769 1.00 97.25 175 MET A CA 1
ATOM 1380 C C . MET A 1 175 ? -36.448 -1.894 53.602 1.00 97.25 175 MET A C 1
ATOM 1382 O O . MET A 1 175 ? -37.191 -1.693 54.560 1.00 97.25 175 MET A O 1
ATOM 1386 N N . ASN A 1 176 ? -36.925 -2.181 52.388 1.00 97.31 176 ASN A N 1
ATOM 1387 C CA . ASN A 1 176 ? -38.352 -2.349 52.140 1.00 97.31 176 ASN A CA 1
ATOM 1388 C C . ASN A 1 176 ? -38.891 -3.619 52.809 1.00 97.31 176 ASN A C 1
ATOM 1390 O O . ASN A 1 176 ? -39.932 -3.561 53.447 1.00 97.31 176 ASN A O 1
ATOM 1394 N N . GLU A 1 177 ? -38.164 -4.734 52.719 1.00 97.19 177 GLU A N 1
ATOM 1395 C CA . GLU A 1 177 ? -38.520 -5.987 53.397 1.00 97.19 177 GLU A CA 1
ATOM 1396 C C . GLU A 1 177 ? -38.556 -5.830 54.928 1.00 97.19 177 GLU A C 1
ATOM 1398 O O . GLU A 1 177 ? -39.462 -6.344 55.588 1.00 97.19 177 GLU A O 1
ATOM 1403 N N . GLU A 1 178 ? -37.604 -5.085 55.504 1.00 96.69 178 GLU A N 1
ATOM 1404 C CA . GLU A 1 178 ? -37.597 -4.751 56.933 1.00 96.69 178 GLU A CA 1
ATOM 1405 C C . GLU A 1 178 ? -38.819 -3.906 57.321 1.00 96.69 178 GLU A C 1
ATOM 1407 O O . GLU A 1 178 ? -39.526 -4.247 58.271 1.00 96.69 178 GLU A O 1
ATOM 1412 N N . ASN A 1 179 ? -39.127 -2.862 56.545 1.00 97.38 179 ASN A N 1
ATOM 1413 C CA . ASN A 1 179 ? -40.321 -2.041 56.753 1.00 97.38 179 ASN A CA 1
ATOM 1414 C C . ASN A 1 179 ? -41.619 -2.852 56.623 1.00 97.38 179 ASN A C 1
ATOM 1416 O O . ASN A 1 179 ? -42.521 -2.686 57.441 1.00 97.38 179 ASN A O 1
ATOM 1420 N N . ASP A 1 180 ? -41.725 -3.739 55.632 1.00 96.94 180 ASP A N 1
ATOM 1421 C CA . ASP A 1 180 ? -42.895 -4.603 55.445 1.00 96.94 180 ASP A CA 1
ATOM 1422 C C . ASP A 1 180 ? -43.095 -5.534 56.656 1.00 96.94 180 ASP A C 1
ATOM 1424 O O . ASP A 1 180 ? -44.223 -5.723 57.124 1.00 96.94 180 ASP A O 1
ATOM 1428 N N . SER A 1 181 ? -42.001 -6.062 57.218 1.00 95.62 181 SER A N 1
ATOM 1429 C CA . SER A 1 181 ? -42.008 -6.848 58.460 1.00 95.62 181 SER A CA 1
ATOM 1430 C C . SER A 1 181 ? -42.464 -6.021 59.668 1.00 95.62 181 SER A C 1
ATOM 1432 O O . SER A 1 181 ? -43.304 -6.474 60.450 1.00 95.62 181 SER A O 1
ATOM 1434 N N . GLU A 1 182 ? -41.970 -4.789 59.807 1.00 95.19 182 GLU A N 1
ATOM 1435 C CA . GLU A 1 182 ? -42.365 -3.858 60.872 1.00 95.19 182 GLU A CA 1
ATOM 1436 C C . GLU A 1 182 ? -43.864 -3.514 60.786 1.00 95.19 182 GLU A C 1
ATOM 1438 O O . GLU A 1 182 ? -44.593 -3.608 61.777 1.00 95.19 182 GLU A O 1
ATOM 1443 N N . ILE A 1 183 ? -44.359 -3.205 59.580 1.00 94.56 183 ILE A N 1
ATOM 1444 C CA . ILE A 1 183 ? -45.779 -2.938 59.312 1.00 94.56 183 ILE A CA 1
ATOM 1445 C C . ILE A 1 183 ? -46.636 -4.154 59.680 1.00 94.56 183 ILE A C 1
ATOM 1447 O O . ILE A 1 183 ? -47.695 -3.995 60.291 1.00 94.56 183 ILE A O 1
ATOM 1451 N N . ALA A 1 184 ? -46.204 -5.369 59.329 1.00 92.69 184 ALA A N 1
ATOM 1452 C CA . ALA A 1 184 ? -46.927 -6.592 59.669 1.00 92.69 184 ALA A CA 1
ATOM 1453 C C . ALA A 1 184 ? -47.014 -6.809 61.191 1.00 92.69 184 ALA A C 1
ATOM 1455 O O . ALA A 1 184 ? -48.095 -7.116 61.701 1.00 92.69 184 ALA A O 1
ATOM 1456 N N . LYS A 1 185 ? -45.915 -6.588 61.931 1.00 91.44 185 LYS A N 1
ATOM 1457 C CA . LYS A 1 185 ? -45.906 -6.655 63.404 1.00 91.44 185 LYS A CA 1
ATOM 1458 C C . LYS A 1 185 ? -46.871 -5.642 64.016 1.00 91.44 185 LYS A C 1
ATOM 1460 O O . LYS A 1 185 ? -47.687 -6.023 64.854 1.00 91.44 185 LYS A O 1
ATOM 1465 N N . LEU A 1 186 ? -46.818 -4.382 63.576 1.00 90.62 186 LEU A N 1
ATOM 1466 C CA . LEU A 1 186 ? -47.700 -3.324 64.075 1.00 90.62 186 LEU A CA 1
ATOM 1467 C C . LEU A 1 186 ? -49.174 -3.660 63.831 1.00 90.62 186 LEU A C 1
ATOM 1469 O O . LEU A 1 186 ? -49.962 -3.599 64.768 1.00 90.62 186 LEU A O 1
ATOM 1473 N N . LYS A 1 187 ? -49.532 -4.122 62.624 1.00 88.25 187 LYS A N 1
ATOM 1474 C CA . LYS A 1 187 ? -50.899 -4.574 62.310 1.00 88.25 187 LYS A CA 1
ATOM 1475 C C . LYS A 1 187 ? -51.365 -5.725 63.202 1.00 88.25 187 LYS A C 1
ATOM 1477 O O . LYS A 1 187 ? -52.528 -5.758 63.580 1.00 88.25 187 LYS A O 1
ATOM 1482 N N . SER A 1 188 ? -50.479 -6.661 63.551 1.00 84.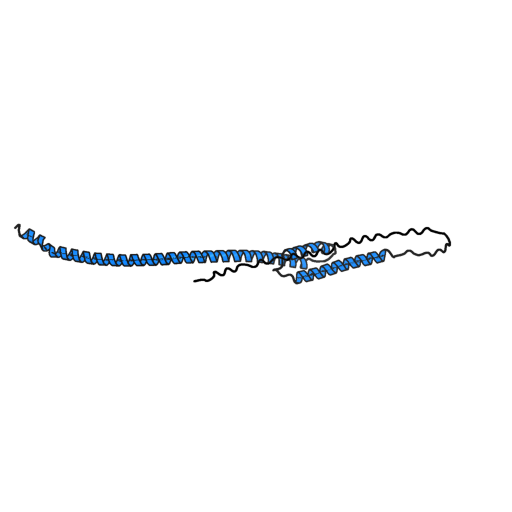38 188 SER A N 1
ATOM 1483 C CA . SER A 1 188 ? -50.827 -7.777 64.446 1.00 84.38 188 SER A CA 1
ATOM 1484 C C . SER A 1 188 ? -51.010 -7.362 65.912 1.00 84.38 188 SER A C 1
ATOM 1486 O O . SER A 1 188 ? -51.775 -7.997 66.630 1.00 84.38 188 SER A O 1
ATOM 1488 N N . SER A 1 189 ? -50.335 -6.295 66.355 1.00 75.56 189 SER A N 1
ATOM 1489 C CA . SER A 1 189 ? -50.517 -5.704 67.688 1.00 75.56 189 SER A CA 1
ATOM 1490 C C . SER A 1 189 ? -51.714 -4.752 67.760 1.00 75.56 189 SER A C 1
ATOM 1492 O O . SER A 1 189 ? -52.100 -4.354 68.858 1.00 75.56 189 SER A O 1
ATOM 1494 N N . ASP A 1 190 ? -52.310 -4.397 66.621 1.00 66.19 190 ASP A N 1
ATOM 1495 C CA . ASP A 1 190 ? -53.504 -3.553 66.513 1.00 66.19 190 ASP A CA 1
ATOM 1496 C C . ASP A 1 190 ? -54.805 -4.333 66.828 1.00 66.19 190 ASP A C 1
ATOM 1498 O O . ASP A 1 190 ? -55.887 -4.070 66.298 1.00 66.19 190 ASP A O 1
ATOM 1502 N N . THR A 1 191 ? -54.712 -5.291 67.760 1.00 57.91 191 THR A N 1
ATOM 1503 C CA . THR A 1 191 ? -55.838 -5.938 68.464 1.00 57.91 191 THR A CA 1
ATOM 1504 C C . THR A 1 191 ? -56.626 -4.953 69.334 1.00 57.91 191 THR A C 1
ATOM 1506 O O . THR A 1 191 ? -57.680 -5.284 69.878 1.00 57.91 191 THR A O 1
ATOM 1509 N N . LEU A 1 192 ? -56.152 -3.708 69.441 1.00 58.88 192 LEU A N 1
ATOM 1510 C CA . LEU A 1 192 ? -56.853 -2.612 70.096 1.00 58.88 192 LEU A CA 1
ATOM 1511 C C . LEU A 1 192 ? -58.205 -2.317 69.423 1.00 58.88 192 LEU A C 1
ATOM 1513 O O . LEU A 1 192 ? -59.159 -1.964 70.112 1.00 58.88 192 LEU A O 1
ATOM 1517 N N . SER A 1 193 ? -58.321 -2.528 68.107 1.00 60.03 193 SER A N 1
ATOM 1518 C CA . SER A 1 193 ? -59.583 -2.349 67.375 1.00 60.03 193 SER A CA 1
ATOM 1519 C C . SER A 1 193 ? -60.665 -3.374 67.761 1.00 60.03 193 SER A C 1
ATOM 1521 O O . SER A 1 193 ? -61.821 -2.996 67.954 1.00 60.03 193 SER A O 1
ATOM 1523 N N . GLU A 1 194 ? -60.296 -4.642 67.979 1.00 59.41 194 GLU A N 1
ATOM 1524 C CA . GLU A 1 194 ? -61.207 -5.689 68.475 1.00 59.41 194 GLU A CA 1
ATOM 1525 C C . GLU A 1 194 ? -61.604 -5.460 69.942 1.00 59.41 194 GLU A C 1
ATOM 1527 O O . GLU A 1 194 ? -62.735 -5.744 70.344 1.00 59.41 194 GLU A O 1
ATOM 1532 N N . HIS A 1 195 ? -60.707 -4.895 70.757 1.00 57.06 195 HIS A N 1
ATOM 1533 C CA . HIS A 1 195 ? -61.040 -4.508 72.128 1.00 57.06 195 HIS A CA 1
ATOM 1534 C C . HIS A 1 195 ? -61.970 -3.294 72.206 1.00 57.06 195 HIS A C 1
ATOM 1536 O O . HIS A 1 195 ? -62.807 -3.253 73.104 1.00 57.06 195 HIS A O 1
ATOM 1542 N N . ILE A 1 196 ? -61.884 -2.343 71.272 1.00 61.97 196 ILE A N 1
ATOM 1543 C CA . ILE A 1 196 ? -62.813 -1.203 71.209 1.00 61.97 196 ILE A CA 1
ATOM 1544 C C . ILE A 1 196 ? -64.232 -1.674 70.842 1.00 61.97 196 ILE A C 1
ATOM 1546 O O . ILE A 1 196 ? -65.185 -1.269 71.502 1.00 61.97 196 ILE A O 1
ATOM 1550 N N . GLN A 1 197 ? -64.391 -2.589 69.876 1.00 59.16 197 GLN A N 1
ATOM 1551 C CA . GLN A 1 197 ? -65.715 -3.115 69.498 1.00 59.16 197 GLN A CA 1
ATOM 1552 C C . GLN A 1 197 ? -66.389 -3.974 70.582 1.00 59.16 197 GLN A C 1
ATOM 1554 O O . GLN A 1 197 ? -67.614 -4.006 70.654 1.00 59.16 197 GLN A O 1
ATOM 1559 N N . ASN A 1 198 ? -65.620 -4.638 71.450 1.00 56.44 198 ASN A N 1
ATOM 1560 C CA . ASN A 1 198 ? -66.166 -5.430 72.561 1.00 56.44 198 ASN A CA 1
ATOM 1561 C C . ASN A 1 198 ? -66.584 -4.588 73.785 1.00 56.44 198 ASN A C 1
ATOM 1563 O O . ASN A 1 198 ? -67.193 -5.127 74.703 1.00 56.44 198 ASN A O 1
ATOM 1567 N N . VAL A 1 199 ? -66.254 -3.291 73.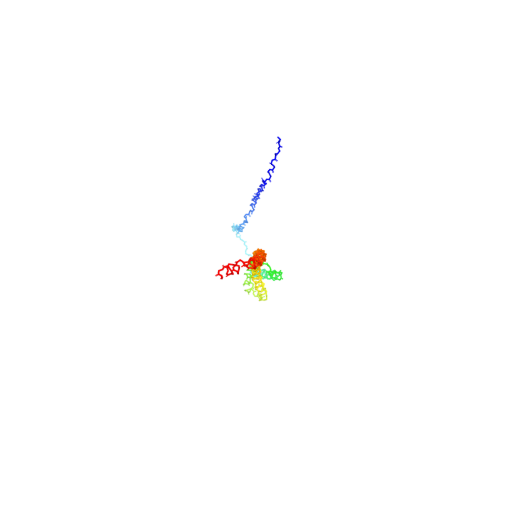825 1.00 59.12 199 VAL A N 1
ATOM 1568 C CA . VAL A 1 199 ? -66.646 -2.367 74.911 1.00 59.12 199 VAL A CA 1
ATOM 1569 C C . VAL A 1 199 ? -67.964 -1.635 74.601 1.00 59.12 199 VAL A C 1
ATOM 1571 O O . VAL A 1 199 ? -68.576 -1.076 75.507 1.00 59.12 199 VAL A O 1
ATOM 1574 N N . GLU A 1 200 ? -68.438 -1.664 73.351 1.00 52.78 200 GLU A N 1
ATOM 1575 C CA . GLU A 1 200 ? -69.685 -1.009 72.913 1.00 52.78 200 GLU A CA 1
ATOM 1576 C C . GLU A 1 200 ? -70.921 -1.947 72.846 1.00 52.78 200 GLU A C 1
ATOM 1578 O O . GLU A 1 200 ? -71.977 -1.512 72.380 1.00 52.78 200 GLU A O 1
ATOM 1583 N N . GLN A 1 201 ? -70.831 -3.202 73.321 1.00 42.38 201 GLN A N 1
ATOM 1584 C CA . GLN A 1 201 ? -71.978 -4.121 73.523 1.00 42.38 201 GLN A CA 1
ATOM 1585 C C . GLN A 1 201 ? -72.425 -4.167 74.986 1.00 42.38 201 GLN A C 1
ATOM 1587 O O . GLN A 1 201 ? -73.658 -4.212 75.208 1.00 42.38 201 GLN A O 1
#

pLDDT: mean 78.6, std 23.87, range [35.22, 98.69]

Organism: NCBI:txid43782